Protein AF-A0A7V1F8V3-F1 (afdb_monomer_lite)

Foldseek 3Di:
DVVVVVVVVLLVLLVVQAQDPVLSVLVVLVVQLVVFFPDDPPLVSSCVRSVHDPVCSVVNVVSVVDPRGHPLSSLLSQLLSCLVVFAFDDDPNDWDKDKDKDWDADPDPPPALFDWDADPDPDPPDDRTGGTFIKMWIWTWGADPPRDIDTHTSDIDGPGRDDPDPPPPDDPVNVRVVVVVSSVCSNVVVDDDDDDDDPPPPDDDDDDD

Secondary structure (DSSP, 8-state):
-HHHHHHHHHHHTTGGGBSSHHHHHHHHHHHHHHHH----STHHHHHHHHT--GGGHHHHHHHHH-TTB-HHHHHHHHHHHHHHHS-B-EETTEEPEEEEEEEEE-S-TTSTT-EEEE-----TTS-SEEEEEEEEEEEEEEE-GGG-EEEEEEEEEE-SS--S-TT----HHHHHHHHHHHHHHHHTT---------TT---------

pLDDT: mean 85.03, std 18.34, range [25.39, 97.56]

Radius of gyration: 20.15 Å; chains: 1; bounding box: 63×53×42 Å

Structure (mmCIF, N/CA/C/O backbone):
data_AF-A0A7V1F8V3-F1
#
_entry.id   AF-A0A7V1F8V3-F1
#
loop_
_atom_site.group_PDB
_atom_site.id
_atom_site.type_symbol
_atom_site.label_atom_id
_atom_site.label_alt_id
_atom_site.label_comp_id
_atom_site.label_asym_id
_atom_site.label_entity_id
_atom_site.label_seq_id
_atom_site.pdbx_PDB_ins_code
_atom_site.Cartn_x
_atom_site.Cartn_y
_atom_site.Cartn_z
_atom_site.occupancy
_atom_site.B_iso_or_equiv
_atom_site.auth_seq_id
_atom_site.auth_comp_id
_atom_site.auth_asym_id
_atom_site.auth_atom_id
_atom_site.pdbx_PDB_model_num
ATOM 1 N N . MET A 1 1 ? 7.888 20.873 -8.025 1.00 83.31 1 MET A N 1
ATOM 2 C CA . MET A 1 1 ? 8.971 20.329 -7.169 1.00 83.31 1 MET A CA 1
ATOM 3 C C . MET A 1 1 ? 8.614 20.254 -5.686 1.00 83.31 1 MET A C 1
ATOM 5 O O . MET A 1 1 ? 8.866 19.214 -5.096 1.00 83.31 1 MET A O 1
ATOM 9 N N . ALA A 1 2 ? 7.972 21.266 -5.084 1.00 93.19 2 ALA A N 1
ATOM 10 C CA . ALA A 1 2 ? 7.609 21.246 -3.656 1.00 93.19 2 ALA A CA 1
ATOM 11 C C . ALA A 1 2 ? 6.789 20.012 -3.213 1.00 93.19 2 ALA A C 1
ATOM 13 O O . ALA A 1 2 ? 7.106 19.402 -2.195 1.00 93.19 2 ALA A O 1
ATOM 14 N N . LEU A 1 3 ? 5.794 19.592 -4.008 1.00 94.00 3 LEU A N 1
ATOM 15 C CA . LEU A 1 3 ? 4.982 18.405 -3.706 1.00 94.00 3 LEU A CA 1
ATOM 16 C C . LEU A 1 3 ? 5.825 17.124 -3.618 1.00 94.00 3 LEU A C 1
ATOM 18 O O . LEU A 1 3 ? 5.666 16.350 -2.683 1.00 94.00 3 LEU A O 1
ATOM 22 N N . TRP A 1 4 ? 6.762 16.930 -4.548 1.00 94.69 4 TRP A N 1
ATOM 23 C CA . TRP A 1 4 ? 7.653 15.767 -4.556 1.00 94.69 4 TRP A CA 1
ATOM 24 C C . TRP A 1 4 ? 8.615 15.751 -3.367 1.00 94.69 4 TRP A C 1
ATOM 26 O O . TRP A 1 4 ? 8.911 14.683 -2.840 1.00 94.69 4 TRP A O 1
ATOM 36 N N . MET A 1 5 ? 9.049 16.921 -2.893 1.00 95.06 5 MET A N 1
ATOM 37 C CA . MET A 1 5 ? 9.853 17.022 -1.672 1.00 95.06 5 MET A CA 1
ATOM 38 C C . MET A 1 5 ? 9.049 16.615 -0.435 1.00 95.06 5 MET A C 1
ATOM 40 O O . MET A 1 5 ? 9.541 15.838 0.381 1.00 95.06 5 MET A O 1
ATOM 44 N N . GLN A 1 6 ? 7.803 17.084 -0.314 1.00 94.69 6 GLN A N 1
ATOM 45 C CA . GLN A 1 6 ? 6.918 16.688 0.788 1.00 94.69 6 GLN A CA 1
ATOM 46 C C . GLN A 1 6 ? 6.569 15.201 0.733 1.00 94.69 6 GLN A C 1
ATOM 48 O O . GLN A 1 6 ? 6.660 14.497 1.739 1.00 94.69 6 GLN A O 1
ATOM 53 N N . TRP A 1 7 ? 6.261 14.701 -0.460 1.00 95.94 7 TRP A N 1
ATOM 54 C CA . TRP A 1 7 ? 6.043 13.283 -0.705 1.00 95.94 7 TRP A CA 1
ATOM 55 C C . TRP A 1 7 ? 7.262 12.450 -0.289 1.00 95.94 7 TRP A C 1
ATOM 57 O O . TRP A 1 7 ? 7.128 11.497 0.476 1.00 95.94 7 TRP A O 1
ATOM 67 N N . TYR A 1 8 ? 8.472 12.840 -0.699 1.00 96.69 8 TYR A N 1
ATOM 68 C CA . TYR A 1 8 ? 9.686 12.108 -0.342 1.00 96.69 8 TYR A CA 1
ATOM 69 C C . TYR A 1 8 ? 9.991 12.188 1.159 1.00 96.69 8 TYR A C 1
ATOM 71 O O . TYR A 1 8 ? 10.418 11.198 1.751 1.00 96.69 8 TYR A O 1
ATOM 79 N N . ASN A 1 9 ? 9.717 13.325 1.809 1.00 95.75 9 ASN A N 1
ATOM 80 C CA . ASN A 1 9 ? 9.805 13.451 3.266 1.00 95.75 9 ASN A CA 1
ATOM 81 C C . ASN A 1 9 ? 8.900 12.447 3.986 1.00 95.75 9 ASN A C 1
ATOM 83 O O . ASN A 1 9 ? 9.354 11.809 4.934 1.00 95.75 9 ASN A O 1
ATOM 87 N N . CYS A 1 10 ? 7.681 12.239 3.488 1.00 96.06 10 CYS A N 1
ATOM 88 C CA . CYS A 1 10 ? 6.780 11.206 3.990 1.00 96.06 10 CYS A CA 1
ATOM 89 C C . CYS A 1 10 ? 7.347 9.799 3.742 1.00 96.06 10 CYS A C 1
ATOM 91 O O . CYS A 1 10 ? 7.385 8.973 4.648 1.00 96.06 10 CYS A O 1
ATOM 93 N N . VAL A 1 11 ? 7.862 9.519 2.542 1.00 96.88 11 VAL A N 1
ATOM 94 C CA . VAL A 1 11 ? 8.419 8.197 2.204 1.00 96.88 11 VAL A CA 1
ATOM 95 C C . VAL A 1 11 ? 9.666 7.855 3.029 1.00 96.88 11 VAL A C 1
ATOM 97 O O . VAL A 1 11 ? 9.846 6.693 3.393 1.00 96.88 11 VAL A O 1
ATOM 100 N N . LYS A 1 12 ? 10.505 8.834 3.398 1.00 96.88 12 LYS A N 1
ATOM 101 C CA . LYS A 1 12 ? 11.670 8.615 4.283 1.00 96.88 12 LYS A CA 1
ATOM 102 C C . LYS A 1 12 ? 11.295 7.970 5.617 1.00 96.88 12 LYS A C 1
ATOM 104 O O . LYS A 1 12 ? 12.075 7.176 6.135 1.00 96.88 12 LYS A O 1
ATOM 109 N N . VAL A 1 13 ? 10.095 8.235 6.130 1.00 96.00 13 VAL A N 1
ATOM 110 C CA . VAL A 1 13 ? 9.570 7.623 7.362 1.00 96.00 13 VAL A CA 1
ATOM 111 C C . VAL A 1 13 ? 9.458 6.100 7.259 1.00 96.00 13 VAL A C 1
ATOM 113 O O . VAL A 1 13 ? 9.531 5.397 8.261 1.00 96.00 13 VAL A O 1
ATOM 116 N N . LEU A 1 14 ? 9.336 5.564 6.044 1.00 96.62 14 LEU A N 1
ATOM 117 C CA . LEU A 1 14 ? 9.221 4.129 5.784 1.00 96.62 14 LEU A CA 1
ATOM 118 C C . LEU A 1 14 ? 10.582 3.409 5.787 1.00 96.62 14 LEU A C 1
ATOM 120 O O . LEU A 1 14 ? 10.637 2.180 5.723 1.00 96.62 14 LEU A O 1
ATOM 124 N N . ARG A 1 15 ? 11.700 4.148 5.870 1.00 96.75 15 ARG A N 1
ATOM 125 C CA . ARG A 1 15 ? 13.067 3.603 5.833 1.00 96.75 15 ARG A CA 1
ATOM 126 C C . ARG A 1 15 ? 13.342 2.492 6.859 1.00 96.75 15 ARG A C 1
ATOM 128 O O . ARG A 1 15 ? 14.040 1.549 6.467 1.00 96.75 15 ARG A O 1
ATOM 135 N N . PRO A 1 16 ? 12.842 2.538 8.111 1.00 96.25 16 PRO A N 1
ATOM 136 C CA . PRO A 1 16 ? 13.081 1.483 9.100 1.00 96.25 16 PRO A CA 1
ATOM 137 C C . PRO A 1 16 ? 12.532 0.108 8.694 1.00 96.25 16 PRO A C 1
ATOM 139 O O . PRO A 1 16 ? 13.034 -0.914 9.153 1.00 96.25 16 PRO A O 1
ATOM 142 N N . ALA A 1 17 ? 11.554 0.052 7.784 1.00 96.56 17 ALA A N 1
ATOM 143 C CA . ALA A 1 17 ? 11.013 -1.207 7.274 1.00 96.56 17 ALA A CA 1
ATOM 144 C C . ALA A 1 17 ? 11.951 -1.945 6.301 1.00 96.56 17 ALA A C 1
ATOM 146 O O . ALA A 1 17 ? 11.696 -3.095 5.936 1.00 96.56 17 ALA A O 1
ATOM 147 N N . CYS A 1 18 ? 13.024 -1.287 5.857 1.00 97.00 18 CYS A N 1
ATOM 148 C CA . CYS A 1 18 ? 13.984 -1.825 4.902 1.00 97.00 18 CYS A CA 1
ATOM 149 C C . CYS A 1 18 ? 15.284 -2.225 5.607 1.00 97.00 18 CYS A C 1
ATOM 151 O O . CYS A 1 18 ? 15.964 -1.382 6.194 1.00 97.00 18 CYS A O 1
ATOM 153 N N . SER A 1 19 ? 15.710 -3.479 5.455 1.00 93.94 19 SER A N 1
ATOM 154 C CA . SER A 1 19 ? 16.973 -3.959 6.039 1.00 93.94 19 SER A CA 1
ATOM 155 C C . SER A 1 19 ? 18.211 -3.294 5.426 1.00 93.94 19 SER A C 1
ATOM 157 O O . SER A 1 19 ? 19.261 -3.233 6.055 1.00 93.94 19 SER A O 1
ATOM 159 N N . ARG A 1 20 ? 18.119 -2.802 4.183 1.00 94.31 20 ARG A N 1
ATOM 160 C CA . ARG A 1 20 ? 19.236 -2.206 3.431 1.00 94.31 20 ARG A CA 1
ATOM 161 C C . ARG A 1 20 ? 18.812 -0.907 2.756 1.00 94.31 20 ARG A C 1
ATOM 163 O O . ARG A 1 20 ? 17.668 -0.777 2.322 1.00 94.31 20 ARG A O 1
ATOM 170 N N . SER A 1 21 ? 19.759 0.014 2.569 1.00 95.38 21 SER A N 1
ATOM 171 C CA . SER A 1 21 ? 19.513 1.266 1.835 1.00 95.38 21 SER A CA 1
ATOM 172 C C . SER A 1 21 ? 19.119 1.012 0.378 1.00 95.38 21 SER A C 1
ATOM 174 O O . SER A 1 21 ? 18.220 1.669 -0.130 1.00 95.38 21 SER A O 1
ATOM 176 N N . ALA A 1 22 ? 19.697 -0.008 -0.268 1.00 95.25 22 ALA A N 1
ATOM 177 C CA . ALA A 1 22 ? 19.295 -0.408 -1.616 1.00 95.25 22 ALA A CA 1
ATOM 178 C C . ALA A 1 22 ? 17.813 -0.825 -1.685 1.00 95.25 22 ALA A C 1
ATOM 180 O O . ALA A 1 22 ? 17.102 -0.395 -2.587 1.00 95.25 22 ALA A O 1
ATOM 181 N N . THR A 1 23 ? 17.323 -1.611 -0.716 1.00 96.12 23 THR A N 1
ATOM 182 C CA . THR A 1 23 ? 15.902 -1.997 -0.640 1.00 96.12 23 THR A CA 1
ATOM 183 C C . THR A 1 23 ? 15.003 -0.774 -0.504 1.00 96.12 23 THR A C 1
ATOM 185 O O . THR A 1 23 ? 13.976 -0.698 -1.169 1.00 96.12 23 THR A O 1
ATOM 188 N N . PHE A 1 24 ? 15.413 0.207 0.302 1.00 97.56 24 PHE A N 1
ATOM 189 C CA . PHE A 1 24 ? 14.675 1.458 0.434 1.00 97.56 24 PHE A CA 1
ATOM 190 C C . PHE A 1 24 ? 14.623 2.248 -0.880 1.00 97.56 24 PHE A C 1
ATOM 192 O O . PHE A 1 24 ? 13.559 2.728 -1.250 1.00 97.56 24 PHE A O 1
ATOM 199 N N . MET A 1 25 ? 15.721 2.325 -1.634 1.00 96.88 25 MET A N 1
ATOM 200 C CA . MET A 1 25 ? 15.710 2.989 -2.944 1.00 96.88 25 MET A CA 1
ATOM 201 C C . MET A 1 25 ? 14.763 2.296 -3.934 1.00 96.88 25 MET A C 1
ATOM 203 O O . MET A 1 25 ? 14.019 2.970 -4.642 1.00 96.88 25 MET A O 1
ATOM 207 N N . TRP A 1 26 ? 14.719 0.960 -3.947 1.00 96.75 26 TRP A N 1
ATOM 208 C CA . TRP A 1 26 ? 13.746 0.218 -4.761 1.00 96.75 26 TRP A CA 1
ATOM 209 C C . TRP A 1 26 ? 12.297 0.434 -4.302 1.00 96.75 26 TRP A C 1
ATOM 211 O O . TRP A 1 26 ? 11.406 0.542 -5.147 1.00 96.75 26 TRP A O 1
ATOM 221 N N . LEU A 1 27 ? 12.057 0.575 -2.993 1.00 97.06 27 LEU A N 1
ATOM 222 C CA . LEU A 1 27 ? 10.752 0.975 -2.460 1.00 97.06 27 LEU A CA 1
ATOM 223 C C . LEU A 1 27 ? 10.363 2.371 -2.953 1.00 97.06 27 LEU A C 1
ATOM 225 O O . LEU A 1 27 ? 9.251 2.543 -3.443 1.00 97.06 27 LEU A O 1
ATOM 229 N N . VAL A 1 28 ? 11.273 3.345 -2.886 1.00 97.25 28 VAL A N 1
ATOM 230 C CA . VAL A 1 28 ? 11.036 4.706 -3.390 1.00 97.25 28 VAL A CA 1
ATOM 231 C C . VAL A 1 28 ? 10.670 4.666 -4.873 1.00 97.25 28 VAL A C 1
ATOM 233 O O . VAL A 1 28 ? 9.631 5.201 -5.243 1.00 97.25 28 VAL A O 1
ATOM 236 N N . LEU A 1 29 ? 11.452 3.976 -5.713 1.00 96.44 29 LEU A N 1
ATOM 237 C CA . LEU A 1 29 ? 11.158 3.841 -7.148 1.00 96.44 29 LEU A CA 1
ATOM 238 C C . LEU A 1 29 ? 9.802 3.169 -7.404 1.00 96.44 29 LEU A C 1
ATOM 240 O O . LEU A 1 29 ? 9.075 3.570 -8.312 1.00 96.44 29 LEU A O 1
ATOM 244 N N . SER A 1 30 ? 9.434 2.184 -6.583 1.00 95.62 30 SER A N 1
ATOM 245 C CA . SER A 1 30 ? 8.117 1.543 -6.640 1.00 95.62 30 SER A CA 1
ATOM 246 C C . SER A 1 30 ? 6.999 2.523 -6.320 1.00 95.62 30 SER A C 1
ATOM 248 O O . SER A 1 30 ? 6.038 2.614 -7.077 1.00 95.62 30 SER A O 1
ATOM 250 N N . LEU A 1 31 ? 7.129 3.303 -5.248 1.00 96.19 31 LEU A N 1
ATOM 251 C CA . LEU A 1 31 ? 6.116 4.282 -4.862 1.00 96.19 31 LEU A CA 1
ATOM 252 C C . LEU A 1 31 ? 6.018 5.430 -5.878 1.00 96.19 31 LEU A C 1
ATOM 254 O O . LEU A 1 31 ? 4.905 5.842 -6.205 1.00 96.19 31 LEU A O 1
ATOM 258 N N . VAL A 1 32 ? 7.142 5.893 -6.441 1.00 95.94 32 VAL A N 1
ATOM 259 C CA . VAL A 1 32 ? 7.144 6.860 -7.554 1.00 95.94 32 VAL A CA 1
ATOM 260 C C . VAL A 1 32 ? 6.372 6.274 -8.730 1.00 95.94 32 VAL A C 1
ATOM 262 O O . VAL A 1 32 ? 5.417 6.892 -9.189 1.00 95.94 32 VAL A O 1
ATOM 265 N N . GLY A 1 33 ? 6.718 5.057 -9.163 1.00 94.88 33 GLY A N 1
ATOM 266 C CA . GLY A 1 33 ? 6.030 4.368 -10.252 1.00 94.88 33 GLY A CA 1
ATOM 267 C C . GLY A 1 33 ? 4.528 4.215 -10.003 1.00 94.88 33 GLY A C 1
ATOM 268 O O . GLY A 1 33 ? 3.743 4.473 -10.908 1.00 94.88 33 GLY A O 1
ATOM 269 N N . MET A 1 34 ? 4.098 3.885 -8.778 1.00 93.12 34 MET A N 1
ATOM 270 C CA . MET A 1 34 ? 2.669 3.857 -8.422 1.00 93.12 34 MET A CA 1
ATOM 271 C C . MET A 1 34 ? 1.999 5.228 -8.512 1.00 93.12 34 MET A C 1
ATOM 273 O O . MET A 1 34 ? 0.818 5.286 -8.833 1.00 93.12 34 MET A O 1
ATOM 277 N N . SER A 1 35 ? 2.737 6.301 -8.231 1.00 94.12 35 SER A N 1
ATOM 278 C CA . SER A 1 35 ? 2.211 7.668 -8.205 1.00 94.12 35 SER A CA 1
ATOM 279 C C . SER A 1 35 ? 2.053 8.272 -9.602 1.00 94.12 35 SER A C 1
ATOM 281 O O . SER A 1 35 ? 1.215 9.148 -9.780 1.00 94.12 35 SER A O 1
ATOM 283 N N . ILE A 1 36 ? 2.852 7.828 -10.583 1.00 94.75 36 ILE A N 1
ATOM 284 C CA . ILE A 1 36 ? 2.898 8.442 -11.924 1.00 94.75 36 ILE A CA 1
ATOM 285 C C . ILE A 1 36 ? 2.444 7.527 -13.064 1.00 94.75 36 ILE A C 1
ATOM 287 O O . ILE A 1 36 ? 2.165 8.021 -14.154 1.00 94.75 36 ILE A O 1
ATOM 291 N N . ARG A 1 37 ? 2.394 6.200 -12.867 1.00 93.00 37 ARG A N 1
ATOM 292 C CA . ARG A 1 37 ? 1.991 5.284 -13.944 1.00 93.00 37 ARG A CA 1
ATOM 293 C C . ARG A 1 37 ? 0.528 5.512 -14.322 1.00 93.00 37 ARG A C 1
ATOM 295 O O . ARG A 1 37 ? -0.349 5.556 -13.464 1.00 93.00 37 ARG A O 1
ATOM 302 N N . THR A 1 38 ? 0.267 5.556 -15.619 1.00 91.25 38 THR A N 1
ATOM 303 C CA . THR A 1 38 ? -1.086 5.595 -16.197 1.00 91.25 38 THR A CA 1
ATOM 304 C C . THR A 1 38 ? -1.581 4.207 -16.610 1.00 91.25 38 THR A C 1
ATOM 306 O O . THR A 1 38 ? -2.770 4.003 -16.827 1.00 91.25 38 THR A O 1
ATOM 309 N N . GLU A 1 39 ? -0.676 3.229 -16.683 1.00 89.88 39 GLU A N 1
ATOM 310 C CA . GLU A 1 39 ? -0.945 1.876 -17.167 1.00 89.88 39 GLU A CA 1
ATOM 311 C C . GLU A 1 39 ? -0.917 0.835 -16.040 1.00 89.88 39 GLU A C 1
ATOM 313 O O . GLU A 1 39 ? -0.205 0.975 -15.039 1.00 89.88 39 GLU A O 1
ATOM 318 N N . SER A 1 40 ? -1.629 -0.279 -16.242 1.00 84.56 40 SER A N 1
ATOM 319 C CA . SER A 1 40 ? -1.676 -1.410 -15.306 1.00 84.56 40 SER A CA 1
ATOM 320 C C . SER A 1 40 ? -1.152 -2.714 -15.913 1.00 84.56 40 SER A C 1
ATOM 322 O O . SER A 1 40 ? -1.832 -3.734 -15.923 1.00 84.56 40 SER A O 1
ATOM 324 N N . LEU A 1 41 ? 0.094 -2.680 -16.398 1.00 87.75 41 LEU A N 1
ATOM 325 C CA . LEU A 1 41 ? 0.788 -3.809 -17.045 1.00 87.75 41 LEU A CA 1
ATOM 326 C C . LEU A 1 41 ? 1.866 -4.438 -16.137 1.00 87.75 41 LEU A C 1
ATOM 328 O O . LEU A 1 41 ? 2.942 -4.853 -16.574 1.00 87.75 41 LEU A O 1
ATOM 332 N N . GLY A 1 42 ? 1.593 -4.477 -14.829 1.00 87.88 42 GLY A N 1
ATOM 333 C CA . GLY A 1 42 ? 2.506 -5.033 -13.827 1.00 87.88 42 GLY A CA 1
ATOM 334 C C . GLY A 1 42 ? 3.831 -4.269 -13.743 1.00 87.88 42 GLY A C 1
ATOM 335 O O . GLY A 1 42 ? 3.868 -3.062 -13.963 1.00 87.88 42 GLY A O 1
ATOM 336 N N . VAL A 1 43 ? 4.932 -4.966 -13.446 1.00 91.31 43 VAL A N 1
ATOM 337 C CA . VAL A 1 43 ? 6.262 -4.355 -13.229 1.00 91.31 43 VAL A CA 1
ATOM 338 C C . VAL A 1 43 ? 6.774 -3.591 -14.455 1.00 91.31 43 VAL A C 1
ATOM 340 O O . VAL A 1 43 ? 7.444 -2.574 -14.303 1.00 91.31 43 VAL A O 1
ATOM 343 N N . THR A 1 44 ? 6.405 -4.004 -15.672 1.00 92.75 44 THR A N 1
ATOM 344 C CA . THR A 1 44 ? 6.822 -3.296 -16.898 1.00 92.75 44 THR A CA 1
ATOM 345 C C . THR A 1 44 ? 6.323 -1.847 -16.937 1.00 92.75 44 THR A C 1
ATOM 347 O O . THR A 1 44 ? 7.059 -0.960 -17.367 1.00 92.75 44 THR A O 1
ATOM 350 N N . SER A 1 45 ? 5.125 -1.583 -16.400 1.00 92.38 45 SER A N 1
ATOM 351 C CA . SER A 1 45 ? 4.574 -0.224 -16.317 1.00 92.38 45 SER A CA 1
ATOM 352 C C . SER A 1 45 ? 5.387 0.689 -15.393 1.00 92.38 45 SER A C 1
ATOM 354 O O . SER A 1 45 ? 5.520 1.874 -15.678 1.00 92.38 45 SER A O 1
ATOM 356 N N . PHE A 1 46 ? 6.003 0.145 -14.336 1.00 93.44 46 PHE A N 1
ATOM 357 C CA . PHE A 1 46 ? 6.872 0.911 -13.435 1.00 93.44 46 PHE A CA 1
ATOM 358 C C . PHE A 1 46 ? 8.145 1.350 -14.149 1.00 93.44 46 PHE A C 1
ATOM 360 O O . PHE A 1 46 ? 8.540 2.508 -14.040 1.00 93.44 46 PHE A O 1
ATOM 367 N N . LEU A 1 47 ? 8.775 0.438 -14.897 1.00 94.12 47 LEU A N 1
ATOM 368 C CA . LEU A 1 47 ? 9.993 0.751 -15.641 1.00 94.12 47 LEU A CA 1
ATOM 369 C C . LEU A 1 47 ? 9.745 1.857 -16.663 1.00 94.12 47 LEU A C 1
ATOM 371 O O . LEU A 1 47 ? 10.516 2.811 -16.702 1.00 94.12 47 LEU A O 1
ATOM 375 N N . ARG A 1 48 ? 8.658 1.754 -17.440 1.00 93.62 48 ARG A N 1
ATOM 376 C CA . ARG A 1 48 ? 8.288 2.781 -18.422 1.00 93.62 48 ARG A CA 1
ATOM 377 C C . ARG A 1 48 ? 7.992 4.120 -17.762 1.00 93.62 48 ARG A C 1
ATOM 379 O O . ARG A 1 48 ? 8.548 5.127 -18.177 1.00 93.62 48 ARG A O 1
ATOM 386 N N . ALA A 1 49 ? 7.164 4.122 -16.719 1.00 94.62 49 ALA A N 1
ATOM 387 C CA . ALA A 1 49 ? 6.733 5.356 -16.077 1.00 94.62 49 ALA A CA 1
ATOM 388 C C . ALA A 1 49 ? 7.896 6.103 -15.399 1.00 94.62 49 ALA A C 1
ATOM 390 O O . ALA A 1 49 ? 7.959 7.326 -15.454 1.00 94.62 49 ALA A O 1
ATOM 391 N N . VAL A 1 50 ? 8.838 5.373 -14.793 1.00 94.25 50 VAL A N 1
ATOM 392 C CA . VAL A 1 50 ? 10.024 5.954 -14.140 1.00 94.25 50 VAL A CA 1
ATOM 393 C C . VAL A 1 50 ? 11.166 6.228 -15.136 1.00 94.25 50 VAL A C 1
ATOM 395 O O . VAL A 1 50 ? 12.081 6.982 -14.819 1.00 94.25 50 VAL A O 1
ATOM 398 N N . GLY A 1 51 ? 11.137 5.638 -16.335 1.00 94.44 51 GLY A N 1
ATOM 399 C CA . GLY A 1 51 ? 12.207 5.763 -17.334 1.00 94.44 51 GLY A CA 1
ATOM 400 C C . GLY A 1 51 ? 13.433 4.888 -17.043 1.00 94.44 51 GLY A C 1
ATOM 401 O O . GLY A 1 51 ? 14.565 5.270 -17.335 1.00 94.44 51 GLY A O 1
ATOM 402 N N . LEU A 1 52 ? 13.238 3.716 -16.431 1.00 94.50 52 LEU A N 1
ATOM 403 C CA . LEU A 1 52 ? 14.321 2.775 -16.129 1.00 94.50 52 LEU A CA 1
ATOM 404 C C . LEU A 1 52 ? 14.678 1.910 -17.347 1.00 94.50 52 LEU A C 1
ATOM 406 O O . LEU A 1 52 ? 13.815 1.520 -18.130 1.00 94.50 52 LEU A O 1
ATOM 410 N N . LYS A 1 53 ? 15.958 1.530 -17.451 1.00 95.50 53 LYS A N 1
ATOM 411 C CA . LYS A 1 53 ? 16.436 0.565 -18.456 1.00 95.50 53 LYS A CA 1
ATOM 412 C C . LYS A 1 53 ? 15.777 -0.803 -18.259 1.00 95.50 53 LYS A C 1
ATOM 414 O O . LYS A 1 53 ? 15.549 -1.229 -17.128 1.00 95.50 53 LYS A O 1
ATOM 419 N N . GLU A 1 54 ? 15.580 -1.540 -19.348 1.00 93.44 54 GLU A N 1
ATOM 420 C CA . GLU A 1 54 ? 15.020 -2.900 -19.326 1.00 93.44 54 GLU A CA 1
ATOM 421 C C . GLU A 1 54 ? 15.813 -3.860 -18.420 1.00 93.44 54 GLU A C 1
ATOM 423 O O . 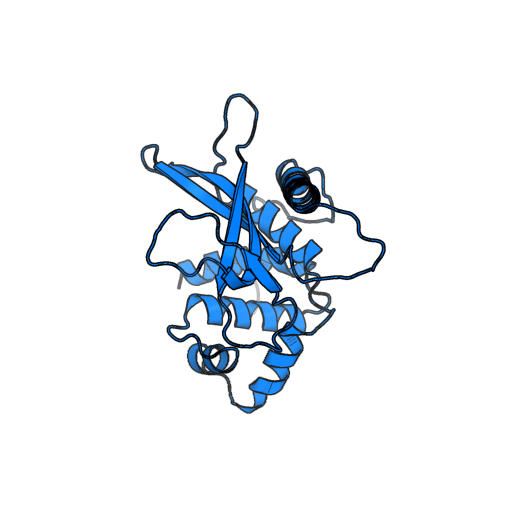GLU A 1 54 ? 15.234 -4.667 -17.697 1.00 93.44 54 GLU A O 1
ATOM 428 N N . SER A 1 55 ? 17.137 -3.690 -18.331 1.00 95.12 55 SER A N 1
ATOM 429 C CA . SER A 1 55 ? 18.010 -4.463 -17.431 1.00 95.12 55 SER A CA 1
ATOM 430 C C . SER A 1 55 ? 17.733 -4.254 -15.930 1.00 95.12 55 SER A C 1
ATOM 432 O O . SER A 1 55 ? 18.324 -4.926 -15.075 1.00 95.12 55 SER A O 1
ATOM 434 N N . CYS A 1 56 ? 16.848 -3.322 -15.568 1.00 94.56 56 CYS A N 1
ATOM 435 C CA . CYS A 1 56 ? 16.337 -3.162 -14.209 1.00 94.56 56 CYS A CA 1
ATOM 436 C C . CYS A 1 56 ? 15.133 -4.068 -13.915 1.00 94.56 56 CYS A 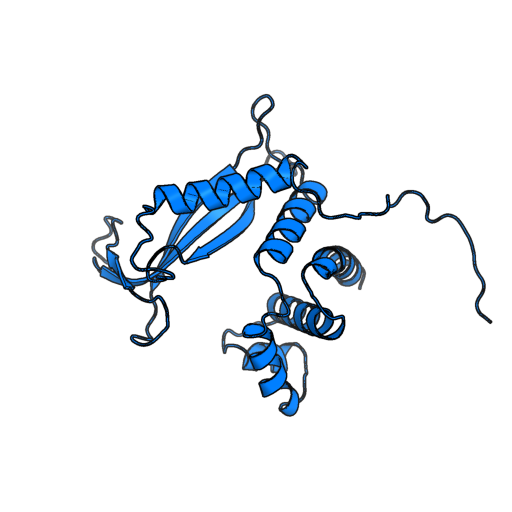C 1
ATOM 438 O O . CYS A 1 56 ? 14.811 -4.252 -12.741 1.00 94.56 56 CYS A O 1
ATOM 440 N N . TYR A 1 57 ? 14.495 -4.668 -14.926 1.00 94.88 57 TYR A N 1
ATOM 441 C CA . TYR A 1 57 ? 13.272 -5.459 -14.765 1.00 94.88 57 TYR A CA 1
ATOM 442 C C . TYR A 1 57 ? 13.439 -6.627 -13.777 1.00 94.88 57 TYR A C 1
ATOM 444 O O . TYR A 1 57 ? 12.655 -6.700 -12.825 1.00 94.88 57 TYR A O 1
ATOM 452 N N . PRO A 1 58 ? 14.489 -7.473 -13.875 1.00 95.19 58 PRO A N 1
ATOM 453 C CA . PRO A 1 58 ? 14.671 -8.576 -12.930 1.00 95.19 58 PRO A CA 1
ATOM 454 C C . PRO A 1 58 ? 14.909 -8.097 -11.492 1.00 95.19 58 PRO A C 1
ATOM 456 O O . PRO A 1 58 ? 14.454 -8.723 -10.538 1.00 95.19 58 PRO A O 1
ATOM 459 N N . ARG A 1 59 ? 15.587 -6.953 -11.318 1.00 93.81 59 ARG A N 1
ATOM 460 C CA . ARG A 1 59 ? 15.847 -6.359 -9.995 1.00 93.81 59 ARG A CA 1
ATOM 461 C C . ARG A 1 59 ? 14.568 -5.823 -9.357 1.00 93.81 59 ARG A C 1
ATOM 463 O O . ARG A 1 59 ? 14.363 -6.001 -8.159 1.00 93.81 59 ARG A O 1
ATOM 470 N N . PHE A 1 60 ? 13.700 -5.223 -10.164 1.00 93.25 60 PHE A N 1
ATOM 471 C CA . PHE A 1 60 ? 12.398 -4.735 -9.727 1.00 93.25 60 PHE A CA 1
ATOM 472 C C . PHE A 1 60 ? 11.464 -5.893 -9.344 1.00 93.25 60 PHE A C 1
ATOM 474 O O . PHE A 1 60 ? 10.801 -5.835 -8.312 1.00 93.25 60 PHE A O 1
ATOM 481 N N . LEU A 1 61 ? 11.468 -6.987 -10.115 1.00 93.69 61 LEU A N 1
ATOM 482 C CA . LEU A 1 61 ? 10.773 -8.219 -9.731 1.00 93.69 61 LEU A CA 1
ATOM 483 C C . LEU A 1 61 ? 11.307 -8.775 -8.409 1.00 93.69 61 LEU A C 1
ATOM 485 O O . LEU A 1 61 ? 10.532 -9.030 -7.493 1.00 93.69 61 LEU A O 1
ATOM 489 N N . HIS A 1 62 ? 12.629 -8.904 -8.275 1.00 93.81 62 HIS A N 1
ATOM 490 C CA . HIS A 1 62 ? 13.249 -9.394 -7.046 1.00 93.81 62 HIS A CA 1
ATOM 491 C C . HIS A 1 62 ? 12.882 -8.533 -5.827 1.00 93.81 62 HIS A C 1
ATOM 493 O O . HIS A 1 62 ? 12.693 -9.067 -4.735 1.00 93.81 62 HIS A O 1
ATOM 499 N N . PHE A 1 63 ? 12.741 -7.213 -5.988 1.00 94.44 63 PHE A N 1
ATOM 500 C CA . PHE A 1 63 ? 12.283 -6.335 -4.911 1.00 94.44 63 PHE A CA 1
ATOM 501 C C . PHE A 1 63 ? 10.913 -6.753 -4.352 1.00 94.44 63 PHE A C 1
ATOM 503 O O . PHE A 1 63 ? 10.769 -6.824 -3.136 1.00 94.44 63 PHE A O 1
ATOM 510 N N . PHE A 1 64 ? 9.939 -7.121 -5.189 1.00 91.25 64 PHE A N 1
ATOM 511 C CA . PHE A 1 64 ? 8.619 -7.565 -4.711 1.00 91.25 64 PHE A CA 1
ATOM 512 C C . PHE A 1 64 ? 8.623 -8.936 -4.017 1.00 91.25 64 PHE A C 1
ATOM 514 O O . PHE A 1 64 ? 7.652 -9.285 -3.350 1.00 91.25 64 PHE A O 1
ATOM 521 N N . HIS A 1 65 ? 9.714 -9.694 -4.134 1.00 90.94 65 HIS A N 1
ATOM 522 C CA . HIS A 1 65 ? 9.886 -10.997 -3.490 1.00 90.94 65 HIS A CA 1
ATOM 523 C C . HIS A 1 65 ? 10.911 -10.978 -2.350 1.00 90.94 65 HIS A C 1
ATOM 525 O O . HIS A 1 65 ? 11.160 -12.008 -1.725 1.00 90.94 65 HIS A O 1
ATOM 531 N N . THR A 1 66 ? 11.540 -9.833 -2.071 1.00 93.38 66 THR A N 1
ATOM 532 C CA . THR A 1 66 ? 12.650 -9.788 -1.120 1.00 93.38 66 THR A CA 1
ATOM 533 C C . THR A 1 66 ? 12.158 -9.817 0.332 1.00 93.38 66 THR A C 1
ATOM 535 O O . THR A 1 66 ? 11.307 -9.012 0.706 1.00 93.38 66 THR A O 1
ATOM 538 N N . PRO A 1 67 ? 12.764 -10.633 1.214 1.00 93.44 67 PRO A N 1
ATOM 539 C CA . PRO A 1 67 ? 12.493 -10.567 2.653 1.00 93.44 67 PRO A CA 1
ATOM 540 C C . PRO A 1 67 ? 13.122 -9.326 3.311 1.00 93.44 67 PRO A C 1
ATOM 542 O O . PRO A 1 67 ? 12.921 -9.067 4.495 1.00 93.44 67 PRO A O 1
ATOM 545 N N . ALA A 1 68 ? 13.915 -8.547 2.563 1.00 94.69 68 ALA A N 1
ATOM 546 C CA . AL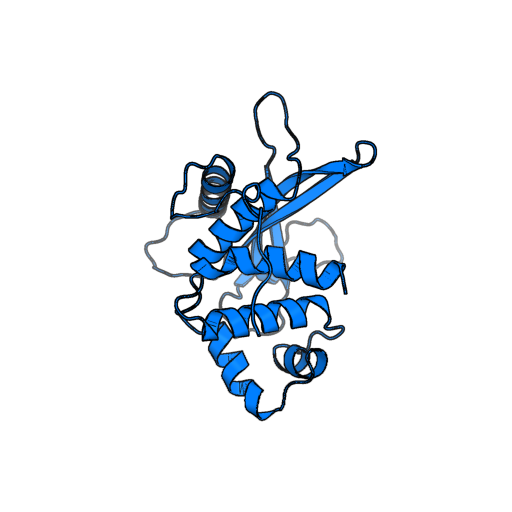A A 1 68 ? 14.562 -7.338 3.066 1.00 94.69 68 ALA A CA 1
ATOM 547 C C . ALA A 1 68 ? 13.595 -6.155 3.263 1.00 94.69 68 ALA A C 1
ATOM 549 O O . ALA A 1 68 ? 14.004 -5.151 3.848 1.00 94.69 68 ALA A O 1
ATOM 550 N N . LEU A 1 69 ? 12.356 -6.247 2.767 1.00 95.88 69 LEU A N 1
ATOM 551 C CA . LEU A 1 69 ? 11.271 -5.315 3.067 1.00 95.88 69 LEU A CA 1
ATOM 552 C C . LEU A 1 69 ? 10.297 -5.997 4.033 1.00 95.88 69 LEU A C 1
ATOM 554 O O . LEU A 1 69 ? 9.549 -6.893 3.646 1.00 95.88 69 LEU A O 1
ATOM 558 N N . LYS A 1 70 ? 10.302 -5.577 5.298 1.00 95.06 70 LYS A N 1
ATOM 559 C CA . LYS A 1 70 ? 9.448 -6.161 6.337 1.00 95.06 70 LYS A CA 1
ATOM 560 C C . LYS A 1 70 ? 8.060 -5.529 6.280 1.00 95.06 70 LYS A C 1
ATOM 562 O O . LYS A 1 70 ? 7.899 -4.363 6.636 1.00 95.06 70 LYS A O 1
ATOM 567 N N . LEU A 1 71 ? 7.057 -6.291 5.842 1.00 92.31 71 LEU A N 1
ATOM 568 C CA . LEU A 1 71 ? 5.702 -5.776 5.606 1.00 92.31 71 LEU A CA 1
ATOM 569 C C . LEU A 1 71 ? 5.024 -5.243 6.879 1.00 92.31 71 LEU A C 1
ATOM 571 O O . LEU A 1 71 ? 4.382 -4.195 6.833 1.00 92.31 71 LEU A O 1
ATOM 575 N N . GLU A 1 72 ? 5.176 -5.926 8.014 1.00 92.69 72 GLU A N 1
ATOM 576 C CA . GLU A 1 72 ? 4.625 -5.462 9.296 1.00 92.69 72 GLU A CA 1
ATOM 577 C C . GLU A 1 72 ? 5.262 -4.142 9.724 1.00 92.69 72 GLU A C 1
ATOM 579 O O . GLU A 1 72 ? 4.553 -3.177 9.996 1.00 92.69 72 GLU A O 1
ATOM 584 N N . SER A 1 73 ? 6.594 -4.045 9.669 1.00 94.69 73 SER A N 1
ATOM 585 C CA . SER A 1 73 ? 7.309 -2.799 9.963 1.00 94.69 73 SER A CA 1
ATOM 586 C C . SER A 1 73 ? 6.897 -1.669 9.017 1.00 94.69 73 SER A C 1
ATOM 588 O O . SER A 1 73 ? 6.672 -0.550 9.468 1.00 94.69 73 SER A O 1
ATOM 590 N N . LEU A 1 74 ? 6.736 -1.959 7.720 1.00 96.12 74 LEU A N 1
ATOM 591 C CA . LEU A 1 74 ? 6.266 -0.988 6.729 1.00 96.12 74 LEU A CA 1
ATOM 592 C C . LEU A 1 74 ? 4.870 -0.469 7.078 1.00 96.12 74 LEU A C 1
ATOM 594 O O . LEU A 1 74 ? 4.628 0.735 7.031 1.00 96.12 74 LEU A O 1
ATOM 598 N N . THR A 1 75 ? 3.973 -1.376 7.462 1.00 95.56 75 THR A N 1
ATOM 599 C CA . THR A 1 75 ? 2.595 -1.038 7.836 1.00 95.56 75 THR A CA 1
ATOM 600 C C . THR A 1 75 ? 2.579 -0.218 9.121 1.00 95.56 75 THR A C 1
ATOM 602 O O . THR A 1 75 ? 1.907 0.803 9.173 1.00 95.56 75 THR A O 1
ATOM 605 N N . GLY A 1 76 ? 3.381 -0.582 10.124 1.00 95.25 76 GLY A N 1
ATOM 606 C CA . GLY A 1 76 ? 3.519 0.197 11.356 1.00 95.25 76 GLY A CA 1
ATOM 607 C C . GLY A 1 76 ? 4.041 1.617 11.105 1.00 95.25 76 GLY A C 1
ATOM 608 O O . GLY A 1 76 ? 3.478 2.578 11.627 1.00 95.25 76 GLY A O 1
ATOM 609 N N . CYS A 1 77 ? 5.071 1.775 10.263 1.00 95.81 77 CYS A N 1
ATOM 610 C CA . CYS A 1 77 ? 5.560 3.092 9.839 1.00 95.81 77 CYS A CA 1
ATOM 611 C C . CYS A 1 77 ? 4.470 3.900 9.119 1.00 95.81 77 CYS A C 1
ATOM 613 O O . CYS A 1 77 ? 4.305 5.086 9.399 1.00 95.81 77 CYS A O 1
ATOM 615 N N . TRP A 1 78 ? 3.709 3.264 8.223 1.00 96.69 78 TRP A N 1
ATOM 616 C CA . TRP A 1 78 ? 2.614 3.905 7.495 1.00 96.69 78 TRP A CA 1
ATOM 617 C C . TRP A 1 78 ? 1.477 4.363 8.418 1.00 96.69 78 TRP A C 1
ATOM 619 O O . TRP A 1 78 ? 1.057 5.512 8.329 1.00 96.69 78 TRP A O 1
ATOM 629 N N . VAL A 1 79 ? 1.023 3.519 9.348 1.00 96.25 79 VAL A N 1
ATOM 630 C CA . VAL A 1 79 ? -0.045 3.866 10.302 1.00 96.25 79 VAL A CA 1
ATOM 631 C C . VAL A 1 79 ? 0.348 5.070 11.159 1.00 96.25 79 VAL A C 1
ATOM 633 O O . VAL A 1 79 ? -0.427 6.018 11.294 1.00 96.25 79 VAL A O 1
ATOM 636 N N . LYS A 1 80 ? 1.580 5.080 11.681 1.00 93.38 80 LYS A N 1
ATOM 637 C CA . LYS A 1 80 ? 2.114 6.222 12.440 1.00 93.38 80 LYS A CA 1
ATOM 638 C C . LYS A 1 80 ? 2.178 7.487 11.592 1.00 93.38 80 LYS A C 1
ATOM 640 O O . LYS A 1 80 ? 1.794 8.557 12.051 1.00 93.38 80 LYS A O 1
ATOM 645 N N . LEU A 1 81 ? 2.637 7.362 10.349 1.00 95.19 81 LEU A N 1
ATOM 646 C CA . LEU A 1 81 ? 2.698 8.482 9.420 1.00 95.19 81 LEU A CA 1
ATOM 647 C C . LEU A 1 81 ? 1.301 9.059 9.152 1.00 95.19 81 LEU A C 1
ATOM 649 O O . LEU A 1 81 ? 1.117 10.266 9.260 1.00 95.19 81 LEU A O 1
ATOM 653 N N . VAL A 1 82 ? 0.304 8.214 8.880 1.00 95.31 82 VAL A N 1
ATOM 654 C CA . VAL A 1 82 ? -1.093 8.634 8.678 1.00 95.31 82 VAL A CA 1
ATOM 655 C C . VAL A 1 82 ? -1.631 9.389 9.895 1.00 95.31 82 VAL A C 1
ATOM 657 O O . VAL A 1 82 ? -2.271 10.426 9.733 1.00 95.31 82 VAL A O 1
ATOM 660 N N . ARG A 1 83 ? -1.319 8.932 11.115 1.00 91.69 83 ARG A N 1
ATOM 661 C CA . ARG A 1 83 ? -1.723 9.610 12.358 1.00 91.69 83 ARG A CA 1
ATOM 662 C C . ARG A 1 83 ? -1.153 11.020 12.504 1.00 91.69 83 ARG A C 1
ATOM 664 O O . ARG A 1 83 ? -1.805 11.864 13.122 1.00 91.69 83 ARG A O 1
ATOM 671 N N . VAL A 1 84 ? 0.060 11.241 11.998 1.00 92.19 84 VAL A N 1
ATOM 672 C CA . VAL A 1 84 ? 0.752 12.538 12.030 1.00 92.19 84 VAL A CA 1
ATOM 673 C C . VAL A 1 84 ? 0.262 13.450 10.907 1.00 92.19 84 VAL A C 1
ATOM 675 O O . VAL A 1 84 ? 0.072 14.641 11.131 1.00 92.19 84 VAL A O 1
ATOM 678 N N . LEU A 1 85 ? 0.049 12.902 9.708 1.00 93.19 85 LEU A N 1
ATOM 679 C CA . LEU A 1 85 ? -0.342 13.676 8.529 1.00 93.19 85 LEU A CA 1
ATOM 680 C C . LEU A 1 85 ? -1.792 14.159 8.578 1.00 93.19 85 LEU A C 1
ATOM 682 O O . LEU A 1 85 ? -2.090 15.238 8.069 1.00 93.19 85 LEU A O 1
ATOM 686 N N . PHE A 1 86 ? -2.692 13.365 9.155 1.00 93.88 86 PHE A N 1
ATOM 687 C CA . PHE A 1 86 ? -4.124 13.632 9.109 1.00 93.88 86 PHE A CA 1
ATOM 688 C C . PHE A 1 86 ? -4.716 13.783 10.504 1.00 93.88 86 PHE A C 1
ATOM 690 O O . PHE A 1 86 ? -4.324 13.094 11.444 1.00 93.88 86 PHE A O 1
ATOM 697 N N . LYS A 1 87 ? -5.718 14.659 10.625 1.00 93.81 87 LYS A N 1
ATOM 698 C CA . LYS A 1 87 ? -6.503 14.825 11.849 1.00 93.81 87 LYS A CA 1
ATOM 699 C C . LYS A 1 87 ? -7.555 13.710 11.927 1.00 93.81 87 LYS A C 1
ATOM 701 O O . LYS A 1 87 ? -8.484 13.731 11.116 1.00 93.81 87 LYS A O 1
ATOM 706 N N . PRO A 1 88 ? -7.460 12.755 12.870 1.00 94.62 88 PRO A N 1
ATOM 707 C CA . PRO A 1 88 ? -8.449 11.689 12.980 1.00 94.62 88 PRO A CA 1
ATOM 708 C C . PRO A 1 88 ? -9.835 12.244 13.324 1.00 94.62 88 PRO A C 1
ATOM 710 O O . PRO A 1 88 ? -9.970 13.247 14.033 1.00 94.62 88 PRO A O 1
ATOM 713 N N . LEU A 1 89 ? -10.880 11.590 12.827 1.00 95.00 89 LEU A N 1
ATOM 714 C CA . LEU A 1 89 ? -12.239 11.808 13.296 1.00 95.00 89 LEU A CA 1
ATOM 715 C C . LEU A 1 89 ? -12.395 11.134 14.661 1.00 95.00 89 LEU A C 1
ATOM 717 O O . LEU A 1 89 ? -12.116 9.942 14.806 1.00 95.00 89 LEU A O 1
ATOM 721 N N . MET A 1 90 ? -12.839 11.919 15.638 1.00 93.19 90 MET A N 1
ATOM 722 C CA . MET A 1 90 ? -13.028 11.483 17.016 1.00 93.19 90 MET A CA 1
ATOM 723 C C . MET A 1 90 ? -14.516 11.501 17.348 1.00 93.19 90 MET A C 1
ATOM 725 O O . MET A 1 90 ? -15.205 12.466 17.010 1.00 93.19 90 MET A O 1
ATOM 729 N N . VAL A 1 91 ? -14.999 10.462 18.024 1.00 93.25 91 VAL A N 1
ATOM 730 C CA . VAL A 1 91 ? -16.307 10.470 18.694 1.00 93.25 91 VAL A CA 1
ATOM 731 C C . VAL A 1 91 ? -16.042 10.261 20.176 1.00 93.25 91 VAL A C 1
ATOM 733 O O . VAL A 1 91 ? -15.497 9.228 20.572 1.00 93.25 91 VAL A O 1
ATOM 736 N N . ALA A 1 92 ? -16.377 11.273 20.979 1.00 90.94 92 ALA A N 1
ATOM 737 C CA . ALA A 1 92 ? -15.805 11.433 22.315 1.00 90.94 92 ALA A CA 1
ATOM 738 C C . ALA A 1 92 ? -14.264 11.326 22.244 1.00 90.94 92 ALA A C 1
ATOM 740 O O . ALA A 1 92 ? -13.644 12.024 21.443 1.00 90.94 92 ALA A O 1
ATOM 741 N N . GLU A 1 93 ? -13.663 10.408 23.002 1.00 89.44 93 GLU A N 1
ATOM 742 C CA . GLU A 1 93 ? -12.208 10.203 23.078 1.00 89.44 93 GLU A CA 1
ATOM 743 C C . GLU A 1 93 ? -11.685 9.076 22.163 1.00 89.44 93 GLU A C 1
ATOM 745 O O . GLU A 1 93 ? -10.525 8.673 22.260 1.00 89.44 93 GLU A O 1
ATOM 750 N N . HIS A 1 94 ? -12.511 8.551 21.248 1.00 90.31 94 HIS A N 1
ATOM 751 C CA . HIS A 1 94 ? -12.156 7.390 20.425 1.00 90.31 94 HIS A CA 1
ATOM 752 C C . HIS A 1 94 ? -11.941 7.751 18.952 1.00 90.31 94 HIS A C 1
ATOM 754 O O . HIS A 1 94 ? -12.770 8.423 18.335 1.00 90.31 94 HIS A O 1
ATOM 760 N N . ILE A 1 95 ? -10.842 7.247 18.374 1.00 93.38 95 ILE A N 1
ATOM 761 C CA . ILE A 1 95 ? -10.584 7.302 16.928 1.00 93.38 95 ILE A CA 1
ATOM 762 C C . ILE A 1 95 ? -11.540 6.345 16.220 1.00 93.38 95 ILE A C 1
ATOM 764 O O . ILE A 1 95 ? -11.616 5.168 16.574 1.00 93.38 95 ILE A O 1
ATOM 768 N N . ILE A 1 96 ? -12.207 6.824 15.171 1.00 95.31 96 ILE A N 1
ATOM 769 C CA . ILE A 1 96 ? -13.082 5.979 14.361 1.00 95.31 96 ILE A CA 1
ATOM 770 C C . ILE A 1 96 ? -12.287 5.258 13.274 1.00 95.31 96 ILE A C 1
ATOM 772 O O . ILE A 1 96 ? -11.719 5.874 12.365 1.00 95.31 96 ILE A O 1
ATOM 776 N N . LEU A 1 97 ? -12.292 3.929 13.363 1.00 96.12 97 LEU A N 1
ATOM 777 C CA . LEU A 1 97 ? -11.825 3.031 12.318 1.00 96.12 97 LEU A CA 1
ATOM 778 C C . LEU A 1 97 ? -13.026 2.444 11.586 1.00 96.12 97 LEU A C 1
ATOM 780 O O . LEU A 1 97 ? -14.004 2.033 12.207 1.00 96.12 97 LEU A O 1
ATOM 784 N N . VAL A 1 98 ? -12.929 2.389 10.265 1.00 95.69 98 VAL A N 1
ATOM 785 C CA . VAL A 1 98 ? -13.879 1.671 9.418 1.00 95.69 98 VAL A CA 1
ATOM 786 C C . VAL A 1 98 ? -13.186 0.462 8.827 1.00 95.69 98 VAL A C 1
ATOM 788 O O . VAL A 1 98 ? -12.010 0.520 8.453 1.00 95.69 98 VAL A O 1
ATOM 791 N N . VAL A 1 99 ? -13.921 -0.640 8.768 1.00 94.69 99 VAL A N 1
ATOM 792 C CA . VAL A 1 99 ? -13.407 -1.904 8.264 1.00 94.69 99 VAL A CA 1
ATOM 793 C C . VAL A 1 99 ? -14.382 -2.458 7.247 1.00 94.69 99 VAL A C 1
ATOM 795 O O . VAL A 1 99 ? -15.587 -2.456 7.482 1.00 94.69 99 VAL A O 1
ATOM 798 N N . ASP A 1 100 ? -13.852 -2.897 6.112 1.00 92.25 100 ASP A N 1
ATOM 799 C CA . ASP A 1 100 ? -14.650 -3.417 5.008 1.00 92.25 100 ASP A CA 1
ATOM 800 C C . ASP A 1 100 ? -13.964 -4.616 4.339 1.00 92.25 100 ASP A C 1
ATOM 802 O O . ASP A 1 100 ? -12.744 -4.797 4.426 1.00 92.25 100 ASP A O 1
ATOM 806 N N . GLY A 1 101 ? -14.763 -5.449 3.675 1.00 89.88 101 GLY A N 1
ATOM 807 C CA . GLY A 1 101 ? -14.335 -6.608 2.906 1.00 89.88 101 GLY A CA 1
ATOM 808 C C . GLY A 1 101 ? -14.586 -6.415 1.412 1.00 89.88 101 GLY A C 1
ATOM 809 O O . GLY A 1 101 ? -15.714 -6.202 0.981 1.00 89.88 101 GLY A O 1
ATOM 810 N N . LEU A 1 102 ? -13.549 -6.578 0.590 1.00 89.00 102 LEU A N 1
ATOM 811 C CA . LEU A 1 102 ? -13.636 -6.439 -0.863 1.00 89.00 102 LEU A CA 1
ATOM 812 C C . LEU A 1 102 ? -13.292 -7.751 -1.569 1.00 89.00 102 LEU A C 1
ATOM 814 O O . LEU A 1 102 ? -12.190 -8.279 -1.427 1.00 89.00 102 LEU A O 1
ATOM 818 N N . LYS A 1 103 ? -14.199 -8.238 -2.419 1.00 89.12 103 LYS A N 1
ATOM 819 C CA . LYS A 1 103 ? -13.959 -9.397 -3.291 1.00 89.12 103 LYS A CA 1
ATOM 820 C C . LYS A 1 103 ? -13.628 -8.916 -4.703 1.00 89.12 103 LYS A C 1
ATOM 822 O O . LYS A 1 103 ? -14.464 -8.309 -5.367 1.00 89.12 103 LYS A O 1
ATOM 827 N N . VAL A 1 104 ? -12.412 -9.191 -5.171 1.00 87.69 104 VAL A N 1
ATOM 828 C CA . VAL A 1 104 ? -11.925 -8.766 -6.493 1.00 87.69 104 VAL A CA 1
ATOM 829 C C . VAL A 1 104 ? -11.748 -9.982 -7.388 1.00 87.69 104 VAL A C 1
ATOM 831 O O . VAL A 1 104 ? -10.918 -10.846 -7.099 1.00 87.69 104 VAL A O 1
ATOM 834 N N . ALA A 1 105 ? -12.500 -10.032 -8.488 1.00 86.44 105 ALA A N 1
ATOM 835 C CA . ALA A 1 105 ? -12.382 -11.097 -9.476 1.00 86.44 105 ALA A CA 1
ATOM 836 C C . ALA A 1 105 ? -10.976 -11.131 -10.100 1.00 86.44 105 ALA A C 1
ATOM 838 O O . ALA A 1 105 ? -10.351 -10.093 -10.335 1.00 86.44 105 ALA A O 1
ATOM 839 N N . LYS A 1 106 ? -10.476 -12.340 -10.357 1.00 84.75 106 LYS A N 1
ATOM 840 C CA . LYS A 1 106 ? -9.186 -12.600 -10.998 1.00 84.75 106 LYS A CA 1
ATOM 841 C C . LYS A 1 106 ? -9.363 -13.657 -12.080 1.00 84.75 106 LYS A C 1
ATOM 843 O O . LYS A 1 106 ? -9.938 -14.712 -11.839 1.00 84.75 106 LYS A O 1
ATOM 848 N N . GLU A 1 107 ? -8.817 -13.383 -13.258 1.00 78.06 107 GLU A N 1
ATOM 849 C CA . GLU A 1 107 ? -8.888 -14.299 -14.405 1.00 78.06 107 GLU A CA 1
ATOM 850 C C . GLU A 1 107 ? -7.909 -15.478 -14.268 1.00 78.06 107 GLU A C 1
ATOM 852 O O . GLU A 1 107 ? -8.161 -16.587 -14.743 1.00 78.06 107 GLU A O 1
ATOM 857 N N . GLY A 1 108 ? -6.793 -15.268 -13.564 1.00 74.88 108 GLY A N 1
ATOM 858 C CA . GLY A 1 108 ? -5.758 -16.277 -13.372 1.00 74.88 108 GLY A CA 1
ATOM 859 C C . GLY A 1 108 ? -6.167 -17.368 -12.382 1.00 74.88 108 GLY A C 1
ATOM 860 O O . GLY A 1 108 ? -5.974 -17.214 -11.180 1.00 74.88 108 GLY A O 1
ATOM 861 N N . ARG A 1 109 ? -6.630 -18.522 -12.878 1.00 66.44 109 ARG A N 1
ATOM 862 C CA . ARG A 1 109 ? -6.988 -19.689 -12.038 1.00 66.44 109 ARG A CA 1
ATOM 863 C C . ARG A 1 109 ? -5.828 -20.255 -11.207 1.00 66.44 109 ARG A C 1
ATOM 865 O O . ARG A 1 109 ? -6.069 -20.877 -10.183 1.00 66.44 109 ARG A O 1
ATOM 872 N N . LYS A 1 110 ? -4.582 -20.056 -11.651 1.00 78.50 110 LYS A N 1
ATOM 873 C CA . LYS A 1 110 ? -3.356 -20.480 -10.944 1.00 78.50 110 LYS A CA 1
ATOM 874 C C . LYS A 1 110 ? -2.712 -19.356 -10.127 1.00 78.50 110 LYS A C 1
ATOM 876 O O . LYS A 1 110 ? -1.611 -19.530 -9.612 1.00 78.50 110 LYS A O 1
ATOM 881 N N . MET A 1 111 ? -3.354 -18.191 -10.041 1.00 83.25 111 MET A N 1
ATOM 882 C CA . MET A 1 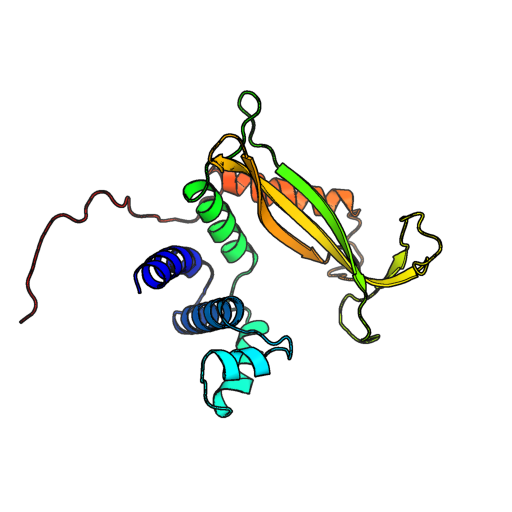111 ? -2.825 -17.090 -9.249 1.00 83.25 111 MET A CA 1
ATOM 883 C C . MET A 1 111 ? -2.893 -17.468 -7.757 1.00 83.25 111 MET A C 1
ATOM 885 O O . MET A 1 111 ? -3.942 -17.927 -7.298 1.00 83.25 111 MET A O 1
ATOM 889 N N . PRO A 1 112 ? -1.802 -17.295 -6.986 1.00 83.88 112 PRO A N 1
ATOM 890 C CA . PRO A 1 112 ? -1.790 -17.630 -5.568 1.00 83.88 112 PRO A CA 1
ATOM 891 C C . PRO A 1 112 ? -2.922 -16.946 -4.801 1.00 83.88 112 PRO A C 1
ATOM 893 O O . PRO A 1 112 ? -3.289 -15.806 -5.098 1.00 83.88 112 PRO A O 1
ATOM 896 N N . ALA A 1 113 ? -3.460 -17.652 -3.808 1.00 86.75 113 ALA A N 1
ATOM 897 C CA . ALA A 1 113 ? -4.558 -17.209 -2.952 1.00 86.75 113 ALA A CA 1
ATOM 898 C C . ALA A 1 113 ? -5.897 -16.905 -3.650 1.00 86.75 113 ALA A C 1
ATOM 900 O O . ALA A 1 113 ? -6.817 -16.408 -3.004 1.00 86.75 113 ALA A O 1
ATOM 901 N N . VAL A 1 114 ? -6.049 -17.219 -4.940 1.00 88.12 114 VAL A N 1
ATOM 902 C CA . VAL A 1 114 ? -7.352 -17.141 -5.608 1.00 88.12 114 VAL A CA 1
ATOM 903 C C . VAL A 1 114 ? -8.252 -18.273 -5.121 1.00 88.12 114 VAL A C 1
ATOM 905 O O . VAL A 1 114 ? -7.879 -19.444 -5.148 1.00 88.12 114 VAL A O 1
ATOM 908 N N . LYS A 1 115 ? -9.464 -17.919 -4.690 1.00 87.69 115 LYS A N 1
ATOM 909 C CA . LYS A 1 115 ? -10.481 -18.857 -4.204 1.00 87.69 115 LYS A CA 1
ATOM 910 C C . LYS A 1 115 ? -11.804 -18.608 -4.924 1.00 87.69 115 LYS A C 1
ATOM 912 O O . LYS A 1 115 ? -12.041 -17.514 -5.437 1.00 87.69 115 LYS A O 1
ATOM 917 N N . LYS A 1 116 ? -12.674 -19.619 -4.958 1.00 87.88 116 LYS A N 1
ATOM 918 C CA . LYS A 1 116 ? -14.080 -19.442 -5.333 1.00 87.88 116 LYS A CA 1
ATOM 919 C C . LYS A 1 116 ? -14.792 -18.720 -4.187 1.00 87.88 116 LYS A C 1
ATOM 921 O O . LYS A 1 116 ? -14.930 -19.274 -3.100 1.00 87.88 116 LYS A O 1
ATOM 926 N N . LEU A 1 117 ? -15.208 -17.486 -4.432 1.00 86.38 117 LEU A N 1
ATOM 927 C CA . LEU A 1 117 ? -15.848 -16.595 -3.472 1.00 86.38 117 LEU A CA 1
ATOM 928 C C . LEU A 1 117 ? -17.316 -16.432 -3.843 1.00 86.38 117 LEU A C 1
ATOM 930 O O . LEU A 1 117 ? -17.643 -16.174 -5.002 1.00 86.38 117 LEU A O 1
ATOM 934 N N . HIS A 1 118 ? -18.193 -16.567 -2.856 1.00 84.31 118 HIS A N 1
ATOM 935 C CA . HIS A 1 118 ? -19.605 -16.239 -3.010 1.00 84.31 118 HIS A CA 1
ATOM 936 C C . HIS A 1 118 ? -19.800 -14.718 -2.949 1.00 84.31 118 HIS A C 1
ATOM 938 O O . HIS A 1 118 ? -19.172 -14.064 -2.113 1.00 84.31 118 HIS A O 1
ATOM 944 N N . GLN A 1 119 ? -20.639 -14.149 -3.811 1.00 75.00 119 GLN A N 1
ATOM 945 C CA . GLN A 1 119 ? -21.050 -12.748 -3.726 1.00 75.00 119 GLN A CA 1
ATOM 946 C C . GLN A 1 119 ? -22.477 -12.659 -3.190 1.00 75.00 119 GLN A C 1
ATOM 948 O O . GLN A 1 119 ? -23.403 -13.164 -3.814 1.00 75.00 119 GLN A O 1
ATOM 953 N N . GLU A 1 120 ? -22.635 -11.975 -2.060 1.00 67.69 120 GLU A N 1
ATOM 954 C CA . GLU A 1 120 ? -23.928 -11.768 -1.391 1.00 67.69 120 GLU A CA 1
ATOM 955 C C . GLU A 1 120 ? -24.709 -10.574 -1.969 1.00 67.69 120 GLU A C 1
ATOM 957 O O . GLU A 1 120 ? -25.839 -10.313 -1.569 1.00 67.69 120 GLU A O 1
ATOM 962 N N . SER A 1 121 ? -24.132 -9.825 -2.921 1.00 65.38 121 SER A N 1
ATOM 963 C CA . SER A 1 121 ? -24.815 -8.674 -3.514 1.00 65.38 121 SER A CA 1
ATOM 964 C C . SER A 1 121 ? -26.007 -9.133 -4.358 1.00 65.38 121 SER A C 1
ATOM 966 O O . SER A 1 121 ? -25.807 -9.773 -5.391 1.00 65.38 121 SER A O 1
ATOM 968 N N . GLY A 1 122 ? -27.222 -8.751 -3.959 1.00 57.12 122 GLY A N 1
ATOM 969 C CA . GLY A 1 122 ? -28.493 -9.072 -4.626 1.00 57.12 122 GLY A CA 1
ATOM 970 C C . GLY A 1 122 ? -28.733 -8.353 -5.959 1.00 57.12 122 GLY A C 1
ATOM 971 O O . GLY A 1 122 ? -29.833 -7.875 -6.211 1.00 57.12 122 GLY A O 1
ATOM 972 N N . ASN A 1 123 ? -27.712 -8.231 -6.808 1.00 60.62 123 ASN A N 1
ATOM 973 C CA . ASN A 1 123 ? -27.871 -7.731 -8.169 1.00 60.62 123 ASN A CA 1
ATOM 974 C C . ASN A 1 123 ? -27.929 -8.920 -9.136 1.00 60.62 123 ASN A C 1
ATOM 976 O O . ASN A 1 123 ? -26.947 -9.647 -9.274 1.00 60.62 123 ASN A O 1
ATOM 980 N N . ASN A 1 124 ? -29.060 -9.080 -9.827 1.00 60.31 124 ASN A N 1
ATOM 981 C CA . ASN A 1 124 ? -29.335 -10.207 -10.724 1.00 60.31 124 ASN A CA 1
ATOM 982 C C . ASN A 1 124 ? -28.357 -10.303 -11.916 1.00 60.31 124 ASN A C 1
ATOM 984 O O . ASN A 1 124 ? -28.249 -11.344 -12.554 1.00 60.31 124 ASN A O 1
ATOM 988 N N . SER A 1 125 ? -27.621 -9.226 -12.208 1.00 65.19 125 SER A N 1
ATOM 989 C CA . SER A 1 125 ? -26.645 -9.171 -13.304 1.00 65.19 125 SER A CA 1
ATOM 990 C C . SER A 1 125 ? -25.219 -9.567 -12.897 1.00 65.19 125 SER A C 1
ATOM 992 O O . SER A 1 125 ? -24.341 -9.633 -13.758 1.00 65.19 125 SER A O 1
ATOM 994 N N . LYS A 1 126 ? -24.941 -9.794 -11.603 1.00 67.62 126 LYS A N 1
ATOM 995 C CA . LYS A 1 126 ? -23.610 -10.209 -11.129 1.00 67.62 126 LYS A CA 1
ATOM 996 C C . LYS A 1 126 ? -23.562 -11.724 -10.913 1.00 67.62 126 LYS A C 1
ATOM 998 O O . LYS A 1 126 ? -24.498 -12.290 -10.354 1.00 67.62 126 LYS A O 1
ATOM 1003 N N . PRO A 1 127 ? -22.465 -12.401 -11.292 1.00 73.19 127 PRO A N 1
ATOM 1004 C CA . PRO A 1 127 ? -22.335 -13.829 -11.047 1.00 73.19 127 PRO A CA 1
ATOM 1005 C C . PRO A 1 127 ? -22.285 -14.111 -9.540 1.00 73.19 127 PRO A C 1
ATOM 1007 O O . PRO A 1 127 ? -21.483 -13.525 -8.811 1.00 73.19 127 PRO A O 1
ATOM 1010 N N . GLN A 1 128 ? -23.105 -15.065 -9.092 1.00 83.38 128 GLN A N 1
ATOM 1011 C CA . GLN A 1 128 ? -23.218 -15.491 -7.689 1.00 83.38 128 GLN A CA 1
ATOM 1012 C C . GLN A 1 128 ? -21.879 -15.966 -7.089 1.00 83.38 128 GLN A C 1
ATOM 1014 O O . GLN A 1 128 ? -21.662 -15.905 -5.876 1.00 83.38 128 GLN A O 1
ATOM 1019 N N . TYR A 1 129 ? -20.965 -16.445 -7.936 1.00 85.31 129 TYR A N 1
ATOM 1020 C CA . TYR A 1 129 ? -19.616 -16.835 -7.553 1.00 85.31 129 TYR A CA 1
ATOM 1021 C C . TYR A 1 129 ? -18.588 -16.216 -8.485 1.00 85.31 129 TYR A C 1
ATOM 1023 O O . TYR A 1 129 ? -18.762 -16.208 -9.702 1.00 85.31 129 TYR A O 1
ATOM 1031 N N . ILE A 1 130 ? -17.468 -15.791 -7.911 1.00 88.56 130 ILE A N 1
ATOM 1032 C CA . ILE A 1 130 ? -16.282 -15.386 -8.664 1.00 88.56 130 ILE A CA 1
ATOM 1033 C C . ILE A 1 130 ? -15.061 -16.143 -8.178 1.00 88.56 130 ILE A C 1
ATOM 1035 O O . ILE A 1 130 ? -14.955 -16.503 -7.010 1.00 88.56 130 ILE A O 1
ATOM 1039 N N . TRP A 1 131 ? -14.114 -16.355 -9.080 1.00 89.00 131 TRP A N 1
ATOM 1040 C CA . TRP A 1 131 ? -12.750 -16.674 -8.688 1.00 89.00 131 TRP A CA 1
ATOM 1041 C C . TRP A 1 131 ? -12.019 -15.361 -8.461 1.00 89.00 131 TRP A C 1
ATOM 1043 O O . TRP A 1 131 ? -12.022 -14.491 -9.331 1.00 89.00 131 TRP A O 1
ATOM 1053 N N . GLY A 1 132 ? -11.455 -15.177 -7.275 1.00 90.62 132 GLY A N 1
ATOM 1054 C CA . GLY A 1 132 ? -10.845 -13.905 -6.929 1.00 90.62 132 GLY A CA 1
ATOM 1055 C C . GLY A 1 132 ? -10.101 -13.904 -5.608 1.00 90.62 132 GLY A C 1
ATOM 1056 O O . GLY A 1 132 ? -9.934 -14.938 -4.959 1.00 90.62 132 GLY A O 1
ATOM 1057 N N . HIS A 1 133 ? -9.670 -12.709 -5.222 1.00 91.62 133 HIS A N 1
ATOM 1058 C CA . HIS A 1 133 ? -9.094 -12.425 -3.912 1.00 91.62 133 HIS A CA 1
ATOM 1059 C C . HIS A 1 133 ? -10.139 -11.769 -3.017 1.00 91.62 133 HIS A C 1
ATOM 1061 O O . HIS A 1 133 ? -10.867 -10.882 -3.462 1.00 91.62 133 HIS A O 1
ATOM 1067 N N . SER A 1 134 ? -10.186 -12.202 -1.760 1.00 90.94 134 SER A N 1
ATOM 1068 C CA . SER A 1 134 ? -10.989 -11.581 -0.706 1.00 90.94 134 SER A CA 1
ATOM 1069 C C . SER A 1 134 ? -10.049 -10.770 0.173 1.00 90.94 134 SER A C 1
ATOM 1071 O O . SER A 1 134 ? -9.185 -11.331 0.858 1.00 90.94 134 SER A O 1
ATOM 1073 N N . PHE A 1 135 ? -10.169 -9.452 0.085 1.00 92.12 135 PHE A N 1
ATOM 1074 C CA . PHE A 1 135 ? -9.417 -8.506 0.887 1.00 92.12 135 PHE A CA 1
ATOM 1075 C C . PHE A 1 135 ? -10.254 -8.054 2.069 1.00 92.12 135 PHE A C 1
ATOM 1077 O O . PHE A 1 135 ? -11.463 -7.892 1.945 1.00 92.12 135 PHE A O 1
ATOM 1084 N N . GLN A 1 136 ? -9.596 -7.763 3.180 1.00 93.44 136 GLN A N 1
ATOM 1085 C CA . GLN A 1 136 ? -10.153 -6.874 4.190 1.00 93.44 136 GLN A CA 1
ATOM 1086 C C . GLN A 1 136 ? -9.275 -5.638 4.295 1.00 93.44 136 GLN A C 1
ATOM 1088 O O . GLN A 1 136 ? -8.057 -5.705 4.086 1.00 93.44 136 GLN A O 1
ATOM 1093 N N . VAL A 1 137 ? -9.915 -4.506 4.555 1.00 94.94 137 VAL A N 1
ATOM 1094 C CA . VAL A 1 137 ? -9.291 -3.189 4.595 1.00 94.94 137 VAL A CA 1
ATOM 1095 C C . VAL A 1 137 ? -9.692 -2.501 5.885 1.00 94.94 137 VAL A C 1
ATOM 1097 O O . VAL A 1 137 ? -10.878 -2.391 6.167 1.00 94.94 137 VAL A O 1
ATOM 1100 N N . VAL A 1 138 ? -8.709 -2.002 6.631 1.00 96.75 138 VAL A N 1
ATOM 1101 C CA . VAL A 1 138 ? -8.928 -1.093 7.761 1.00 96.75 138 VAL A CA 1
ATOM 1102 C C . VAL A 1 138 ? -8.530 0.306 7.312 1.00 96.75 138 VAL A C 1
ATOM 1104 O O . VAL A 1 138 ? -7.442 0.497 6.757 1.00 96.75 138 VAL A O 1
ATOM 1107 N N . ALA A 1 139 ? -9.387 1.289 7.561 1.00 97.44 139 ALA A N 1
ATOM 1108 C CA . ALA A 1 139 ? -9.120 2.694 7.288 1.00 97.44 139 ALA A CA 1
ATOM 1109 C C . ALA A 1 139 ? -9.447 3.565 8.506 1.00 97.44 139 ALA A C 1
ATOM 1111 O O . ALA A 1 139 ? -10.365 3.277 9.271 1.00 97.44 139 ALA A O 1
ATOM 1112 N N . MET A 1 140 ? -8.693 4.650 8.673 1.00 97.25 140 MET A N 1
ATOM 1113 C CA . MET A 1 140 ? -8.966 5.677 9.677 1.00 97.25 140 MET A CA 1
ATOM 1114 C C . MET A 1 140 ? -9.848 6.753 9.058 1.00 97.25 140 MET A C 1
ATOM 1116 O O . MET A 1 140 ? -9.517 7.267 7.986 1.00 97.25 140 MET A O 1
ATOM 1120 N N . LEU A 1 141 ? -10.937 7.124 9.730 1.00 97.12 141 LEU A N 1
ATOM 1121 C CA . LEU A 1 141 ? -11.683 8.312 9.330 1.00 97.12 141 LEU A CA 1
ATOM 1122 C C . LEU A 1 141 ? -10.920 9.564 9.748 1.00 97.12 141 LEU A C 1
ATOM 1124 O O . LEU A 1 141 ? -10.399 9.651 10.861 1.00 97.12 141 LEU A O 1
ATOM 1128 N N . VAL A 1 142 ? -10.851 10.538 8.847 1.00 96.62 142 VAL A N 1
ATOM 1129 C CA . VAL A 1 142 ? -10.128 11.794 9.047 1.00 96.62 142 VAL A CA 1
ATOM 1130 C C . VAL A 1 142 ? -11.012 12.984 8.714 1.00 96.62 142 VAL A C 1
ATOM 1132 O O . VAL A 1 142 ? -11.852 12.924 7.813 1.00 96.62 142 VAL A O 1
ATOM 1135 N N . GLN A 1 143 ? -10.812 14.071 9.453 1.00 95.75 143 GLN A N 1
ATOM 1136 C CA . GLN A 1 143 ? -11.506 15.335 9.236 1.00 95.75 143 GLN A CA 1
ATOM 1137 C C . GLN A 1 143 ? -10.851 16.077 8.069 1.00 95.75 143 GLN A C 1
ATOM 1139 O O . GLN A 1 143 ? -9.650 16.353 8.091 1.00 95.75 143 GLN A O 1
ATOM 1144 N N . GLY A 1 144 ? -11.651 16.395 7.059 1.00 91.44 144 GLY A N 1
ATOM 1145 C CA . GLY A 1 144 ? -11.286 17.250 5.943 1.00 91.44 144 GLY A CA 1
ATOM 1146 C C . GLY A 1 144 ? -11.665 18.713 6.171 1.00 91.44 144 GLY A C 1
ATOM 1147 O O . GLY A 1 144 ? -12.109 19.122 7.245 1.00 91.44 144 GLY A O 1
ATOM 1148 N N . VAL A 1 145 ? -11.492 19.525 5.129 1.00 90.06 145 VAL A N 1
ATOM 1149 C CA . VAL A 1 145 ? -11.884 20.942 5.152 1.00 90.06 145 VAL A CA 1
ATOM 1150 C C . VAL A 1 145 ? -13.415 21.047 5.116 1.00 90.06 145 VAL A C 1
ATOM 1152 O O . VAL A 1 145 ? -14.084 20.193 4.530 1.00 90.06 145 VAL A O 1
ATOM 1155 N N . PHE A 1 146 ? -13.978 22.077 5.750 1.00 90.19 146 PHE A N 1
ATOM 1156 C CA . PHE A 1 146 ? -15.423 22.360 5.760 1.00 90.19 146 PHE A CA 1
ATOM 1157 C C . PHE A 1 146 ? -16.303 21.214 6.297 1.00 90.19 146 PHE A C 1
ATOM 1159 O O . PHE A 1 146 ? -17.427 21.028 5.845 1.00 90.19 146 PHE A O 1
ATOM 1166 N N . GLY A 1 147 ? -15.796 20.427 7.252 1.00 86.88 147 GLY A N 1
ATOM 1167 C CA . GLY A 1 147 ? -16.565 19.344 7.881 1.00 86.88 147 GLY A CA 1
ATOM 1168 C C . GLY A 1 147 ? -16.707 18.078 7.030 1.00 86.88 147 GLY A C 1
ATOM 1169 O O . GLY A 1 147 ? -17.425 17.162 7.424 1.00 86.88 147 GLY A O 1
ATOM 1170 N N . SER A 1 148 ? -16.015 17.997 5.889 1.00 93.94 148 SER A N 1
ATOM 1171 C CA . SER A 1 148 ? -15.928 16.757 5.110 1.00 93.94 148 SER A CA 1
ATOM 1172 C C . SER A 1 148 ? -15.213 15.651 5.895 1.00 93.94 148 SER A C 1
ATOM 1174 O O . SER A 1 148 ? -14.367 15.916 6.751 1.00 93.94 148 SER A O 1
ATOM 1176 N N . VAL A 1 149 ? -15.546 14.394 5.597 1.00 95.94 149 VAL A N 1
ATOM 1177 C CA . VAL A 1 149 ? -14.915 13.211 6.196 1.00 95.94 149 VAL A CA 1
ATOM 1178 C C . VAL A 1 149 ? -14.341 12.348 5.084 1.00 95.94 149 VAL A C 1
ATOM 1180 O O . VAL A 1 149 ? -15.015 12.074 4.093 1.00 95.94 149 VAL A O 1
ATOM 1183 N N . PHE A 1 150 ? -13.101 11.901 5.263 1.00 96.50 150 PHE A N 1
ATOM 1184 C CA . PHE A 1 150 ? -12.421 10.995 4.339 1.00 96.50 150 PHE A CA 1
ATOM 1185 C C . PHE A 1 150 ? -11.976 9.725 5.062 1.00 96.50 150 PHE A C 1
ATOM 1187 O O . PHE A 1 150 ? -11.716 9.747 6.263 1.00 96.50 150 PHE A O 1
ATOM 1194 N N . ALA A 1 151 ? -11.850 8.621 4.326 1.00 96.44 151 ALA A N 1
ATOM 1195 C CA . ALA A 1 151 ? -11.269 7.381 4.829 1.00 96.44 151 ALA A CA 1
ATOM 1196 C C . ALA A 1 151 ? -9.839 7.233 4.295 1.00 96.44 151 ALA A C 1
ATOM 1198 O O . ALA A 1 151 ? -9.632 7.164 3.084 1.00 96.44 151 ALA A O 1
ATOM 1199 N N . VAL A 1 152 ? -8.853 7.176 5.193 1.00 96.88 152 VAL A N 1
ATOM 1200 C CA . VAL A 1 152 ? -7.447 6.939 4.841 1.00 96.88 152 VAL A CA 1
ATOM 1201 C C . VAL A 1 152 ? -7.112 5.468 5.093 1.00 96.88 152 VAL A C 1
ATOM 1203 O O . VAL A 1 152 ? -7.114 5.043 6.253 1.00 96.88 152 VAL A O 1
ATOM 1206 N N . PRO A 1 153 ? -6.816 4.669 4.049 1.00 96.25 153 PRO A N 1
ATOM 1207 C CA . PRO A 1 153 ? -6.491 3.256 4.215 1.00 96.25 153 PRO A CA 1
ATOM 1208 C C . PRO A 1 153 ? -5.224 3.059 5.053 1.00 96.25 153 PRO A C 1
ATOM 1210 O O . PRO A 1 153 ? -4.162 3.600 4.742 1.00 96.25 153 PRO A O 1
ATOM 1213 N N . LEU A 1 154 ? -5.325 2.244 6.101 1.00 96.75 154 LEU A N 1
ATOM 1214 C CA . LEU A 1 154 ? -4.205 1.876 6.967 1.00 96.75 154 LEU A CA 1
ATOM 1215 C C . LEU A 1 154 ? -3.576 0.563 6.517 1.00 96.75 154 LEU A C 1
ATOM 1217 O O . LEU A 1 154 ? -2.358 0.448 6.397 1.00 96.75 154 LEU A O 1
ATOM 1221 N N . VAL A 1 155 ? -4.408 -0.438 6.239 1.00 96.06 155 VAL A N 1
ATOM 1222 C CA . VAL A 1 155 ? -3.934 -1.746 5.804 1.00 96.06 155 VAL A CA 1
ATOM 1223 C C . VAL A 1 155 ? -4.977 -2.426 4.931 1.00 96.06 155 VAL A C 1
ATOM 1225 O O . VAL A 1 155 ? -6.174 -2.314 5.172 1.00 96.06 155 VAL A O 1
ATOM 1228 N N . SER A 1 156 ? -4.504 -3.152 3.919 1.00 94.12 156 SER A N 1
ATOM 1229 C CA . SER A 1 156 ? -5.292 -4.120 3.161 1.00 94.12 156 SER A CA 1
ATOM 1230 C C . SER A 1 156 ? -4.530 -5.439 3.078 1.00 94.12 156 SER A C 1
ATOM 1232 O O . SER A 1 156 ? -3.307 -5.446 2.865 1.00 94.12 156 SER A O 1
ATOM 1234 N N . ARG A 1 157 ? -5.234 -6.556 3.279 1.00 92.69 157 ARG A N 1
ATOM 1235 C CA . ARG A 1 157 ? -4.670 -7.912 3.270 1.00 92.69 157 ARG A CA 1
ATOM 1236 C C . ARG A 1 157 ? -5.624 -8.901 2.625 1.00 92.69 157 ARG A C 1
ATOM 1238 O O . ARG A 1 157 ? -6.835 -8.771 2.758 1.00 92.69 157 ARG A O 1
ATOM 1245 N N . ILE A 1 158 ? -5.061 -9.909 1.961 1.00 90.81 158 ILE A N 1
ATOM 1246 C CA . ILE A 1 158 ? -5.817 -11.061 1.466 1.00 90.81 158 ILE A CA 1
ATOM 1247 C C . ILE A 1 158 ? -6.081 -11.986 2.656 1.00 90.81 158 ILE A C 1
ATOM 1249 O O . ILE A 1 158 ? -5.139 -12.543 3.218 1.00 90.81 158 ILE A O 1
ATOM 1253 N N . HIS A 1 159 ? -7.346 -12.153 3.038 1.00 88.31 159 HIS A N 1
ATOM 1254 C CA . HIS A 1 159 ? -7.732 -12.949 4.210 1.00 88.31 159 HIS A CA 1
ATOM 1255 C C . HIS A 1 159 ? -8.410 -14.279 3.867 1.00 88.31 159 HIS A C 1
ATOM 1257 O O . HIS A 1 159 ? -8.518 -15.156 4.730 1.00 88.31 159 HIS A O 1
ATOM 1263 N N . GLU A 1 160 ? -8.756 -14.493 2.596 1.00 85.81 160 GLU A N 1
ATOM 1264 C CA . GLU A 1 160 ? -9.147 -15.806 2.076 1.00 85.81 160 GLU A CA 1
ATOM 1265 C C . GLU A 1 160 ? -8.172 -16.321 1.024 1.00 85.81 160 GLU A C 1
ATOM 1267 O O . GLU A 1 160 ? -7.627 -15.558 0.236 1.00 85.81 160 GLU A O 1
ATOM 1272 N N . GLY A 1 161 ? -7.986 -17.642 0.986 1.00 81.94 161 GLY A N 1
ATOM 1273 C CA . GLY A 1 161 ? -7.147 -18.313 -0.011 1.00 81.94 161 GLY A CA 1
ATOM 1274 C C . GLY A 1 161 ? -5.663 -18.384 0.354 1.00 81.94 161 GLY A C 1
ATOM 1275 O O . GLY A 1 161 ? -4.942 -19.186 -0.231 1.00 81.94 161 GLY A O 1
ATOM 1276 N N . VAL A 1 162 ? -5.209 -17.624 1.354 1.00 83.25 162 VAL A N 1
ATOM 1277 C CA . VAL A 1 162 ? -3.872 -17.783 1.942 1.00 83.25 162 VAL A CA 1
ATOM 1278 C C . VAL A 1 162 ? -3.952 -18.755 3.120 1.00 83.25 162 VAL A C 1
ATOM 1280 O O . VAL A 1 162 ? -4.688 -18.508 4.076 1.00 83.25 162 VAL A O 1
ATOM 1283 N N . VAL A 1 163 ? -3.192 -19.850 3.054 1.00 77.31 163 VAL A N 1
ATOM 1284 C CA . VAL A 1 163 ? -3.061 -20.837 4.136 1.00 77.31 163 VAL A CA 1
ATOM 1285 C C . VAL A 1 163 ? -1.585 -20.945 4.494 1.00 77.31 163 VAL A C 1
ATOM 1287 O O . VAL A 1 163 ? -0.795 -21.478 3.722 1.00 77.31 163 VAL A O 1
ATOM 1290 N N . PHE A 1 164 ? -1.212 -20.415 5.657 1.00 77.06 164 PHE A N 1
ATOM 1291 C CA . PHE A 1 164 ? 0.156 -20.525 6.177 1.00 77.06 164 PHE A CA 1
ATOM 1292 C C . PHE A 1 164 ? 0.361 -21.801 6.998 1.00 77.06 164 PHE A C 1
ATOM 1294 O O . PHE A 1 164 ? 1.471 -22.315 7.090 1.00 77.06 164 PHE A O 1
ATOM 1301 N N . SER A 1 165 ? -0.712 -22.319 7.596 1.00 81.62 165 SER A N 1
ATOM 1302 C CA . SER A 1 165 ? -0.716 -23.559 8.363 1.00 81.62 165 SER A CA 1
ATOM 1303 C C . SER A 1 165 ? -2.114 -24.160 8.357 1.00 81.62 165 SER A C 1
ATOM 1305 O O . SER A 1 165 ? -3.096 -23.445 8.542 1.00 81.62 165 SER A O 1
ATOM 1307 N N . ASN A 1 166 ? -2.207 -25.485 8.238 1.00 81.94 166 ASN A N 1
ATOM 1308 C CA . ASN A 1 166 ? -3.477 -26.215 8.346 1.00 81.94 166 ASN A CA 1
ATOM 1309 C C . ASN A 1 166 ? -4.100 -26.123 9.753 1.00 81.94 166 ASN A C 1
ATOM 1311 O O . ASN A 1 166 ? -5.227 -26.561 9.960 1.00 81.94 166 ASN A O 1
ATOM 1315 N N . ARG A 1 167 ? -3.359 -25.583 10.731 1.00 84.56 167 ARG A N 1
ATOM 1316 C CA . ARG A 1 167 ? -3.830 -25.353 12.103 1.00 84.56 167 ARG A CA 1
ATOM 1317 C C . ARG A 1 167 ? -4.487 -23.984 12.294 1.00 84.56 167 ARG A C 1
ATOM 1319 O O . ARG A 1 167 ? -5.037 -23.749 13.365 1.00 84.56 167 ARG A O 1
ATOM 1326 N N . ASP A 1 168 ? -4.417 -23.089 11.307 1.00 83.62 168 ASP A N 1
ATOM 1327 C CA . ASP A 1 168 ? -5.041 -21.769 11.404 1.00 83.62 168 ASP A CA 1
ATOM 1328 C C . ASP A 1 168 ? -6.569 -21.908 11.328 1.00 83.62 168 ASP A C 1
ATOM 1330 O O . ASP A 1 168 ? -7.131 -22.201 10.272 1.00 83.62 168 ASP A O 1
ATOM 1334 N N . LYS A 1 169 ? -7.231 -21.737 12.476 1.00 87.25 169 LYS A N 1
ATOM 1335 C CA . LYS A 1 169 ? -8.692 -21.813 12.626 1.00 87.25 169 LYS A CA 1
ATOM 1336 C C . LYS A 1 169 ? -9.361 -20.438 12.649 1.00 87.25 169 LYS A C 1
ATOM 1338 O O . LYS A 1 169 ? -10.567 -20.372 12.867 1.00 87.25 169 LYS A O 1
ATOM 1343 N N . ARG A 1 170 ? -8.601 -19.356 12.443 1.00 88.94 170 ARG A N 1
ATOM 1344 C CA . ARG A 1 170 ? -9.138 -17.993 12.481 1.00 88.94 170 ARG A CA 1
ATOM 1345 C C . ARG A 1 170 ? -10.192 -17.797 11.400 1.00 88.94 170 ARG A C 1
ATOM 1347 O O . ARG A 1 170 ? -9.959 -18.057 10.214 1.00 88.94 170 ARG A O 1
ATOM 1354 N N . THR A 1 171 ? -11.342 -17.298 11.823 1.00 90.38 171 THR A N 1
ATOM 1355 C CA . THR A 1 171 ? -12.423 -16.840 10.959 1.00 90.38 171 THR A CA 1
ATOM 1356 C C . THR A 1 171 ? -12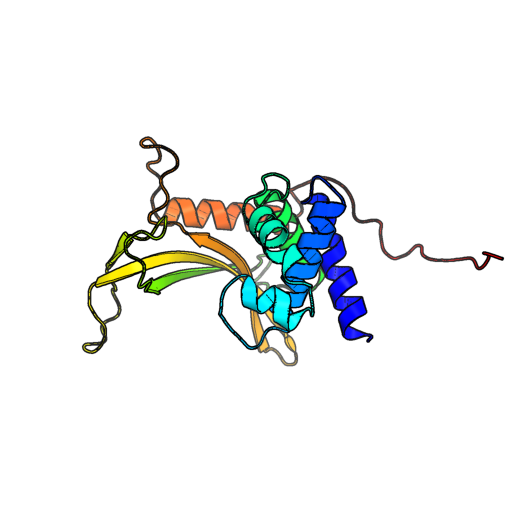.022 -15.563 10.218 1.00 90.38 171 THR A C 1
ATOM 1358 O O . THR A 1 171 ? -10.971 -14.964 10.459 1.00 90.38 171 THR A O 1
ATOM 1361 N N . LEU A 1 172 ? -12.869 -15.120 9.287 1.00 88.56 172 LEU A N 1
ATOM 1362 C CA . LEU A 1 172 ? -12.662 -13.832 8.624 1.00 88.56 172 LEU A CA 1
ATOM 1363 C C . LEU A 1 172 ? -12.742 -12.657 9.599 1.00 88.56 172 LEU A C 1
ATOM 1365 O O . LEU A 1 172 ? -12.042 -11.673 9.393 1.00 88.56 172 LEU A O 1
ATOM 1369 N N . ILE A 1 173 ? -13.566 -12.764 10.642 1.00 90.00 173 ILE A N 1
ATOM 1370 C CA . ILE A 1 173 ? -13.688 -11.731 11.671 1.00 90.00 173 ILE A CA 1
ATOM 1371 C C . ILE A 1 173 ? -12.420 -11.701 12.524 1.00 90.00 173 ILE A C 1
ATOM 1373 O O . ILE A 1 173 ? -11.887 -10.624 12.748 1.00 90.00 173 ILE A O 1
ATOM 1377 N N . ASP A 1 174 ? -11.866 -12.856 12.899 1.00 91.94 174 ASP A N 1
ATOM 1378 C CA . ASP A 1 174 ? -10.625 -12.908 13.688 1.00 91.94 174 ASP A CA 1
ATOM 1379 C C . ASP A 1 174 ? -9.462 -12.230 12.946 1.00 91.94 174 ASP A C 1
ATOM 1381 O O . ASP A 1 174 ? -8.777 -11.373 13.491 1.00 91.94 174 ASP A O 1
ATOM 1385 N N . LYS A 1 175 ? -9.291 -12.520 11.648 1.00 91.44 175 LYS A N 1
ATOM 1386 C CA . LYS A 1 175 ? -8.251 -11.873 10.821 1.00 91.44 175 LYS A CA 1
ATOM 1387 C C . LYS A 1 175 ? -8.467 -10.361 10.674 1.00 91.44 175 LYS A C 1
ATOM 1389 O O . LYS A 1 175 ? -7.507 -9.593 10.542 1.00 91.44 175 LYS A O 1
ATOM 1394 N N . MET A 1 176 ? -9.729 -9.937 10.663 1.00 91.50 176 MET A N 1
ATOM 1395 C CA . MET A 1 176 ? -10.122 -8.532 10.623 1.00 91.50 176 MET A CA 1
ATOM 1396 C C . MET A 1 176 ? -9.768 -7.820 11.930 1.00 91.50 176 MET A C 1
ATOM 1398 O O . MET A 1 176 ? -9.206 -6.723 11.897 1.00 91.50 176 MET A O 1
ATOM 1402 N N . LEU A 1 177 ? -10.073 -8.456 13.063 1.00 92.56 177 LEU A N 1
ATOM 1403 C CA . LEU A 1 177 ? -9.750 -7.972 14.400 1.00 92.56 177 LEU A CA 1
ATOM 1404 C C . LEU A 1 177 ? -8.237 -7.865 14.575 1.00 92.56 177 LEU A C 1
ATOM 1406 O O . LEU A 1 177 ? -7.775 -6.777 14.895 1.00 92.56 177 LEU A O 1
ATOM 1410 N N . ASP A 1 178 ? -7.467 -8.892 14.201 1.00 92.62 178 ASP A N 1
ATOM 1411 C CA . ASP A 1 178 ? -5.995 -8.862 14.230 1.00 92.62 178 ASP A CA 1
ATOM 1412 C C . ASP A 1 178 ? -5.435 -7.633 13.481 1.00 92.62 178 ASP A C 1
ATOM 1414 O O . ASP A 1 178 ? -4.549 -6.919 13.958 1.00 92.62 178 ASP A O 1
ATOM 1418 N N . SER A 1 179 ? -5.973 -7.345 12.290 1.00 92.81 179 SER A N 1
ATOM 1419 C CA . SER A 1 179 ? -5.551 -6.187 11.486 1.00 92.81 179 SER A CA 1
ATOM 1420 C C . SER A 1 179 ? -5.963 -4.853 12.111 1.00 92.81 179 SER A C 1
ATOM 1422 O O . SER A 1 179 ? -5.238 -3.860 11.997 1.00 92.81 179 SER A O 1
ATOM 1424 N N . THR A 1 180 ? -7.126 -4.822 12.759 1.00 93.44 180 THR A N 1
ATOM 1425 C CA . THR A 1 180 ? -7.667 -3.636 13.430 1.00 93.44 180 THR A CA 1
ATOM 1426 C C . THR A 1 180 ? -6.880 -3.329 14.698 1.00 93.44 180 THR A C 1
ATOM 1428 O O . THR A 1 180 ? -6.482 -2.183 14.893 1.00 93.44 180 THR A O 1
ATOM 1431 N N . GLU A 1 181 ? -6.579 -4.342 15.509 1.00 92.75 181 GLU A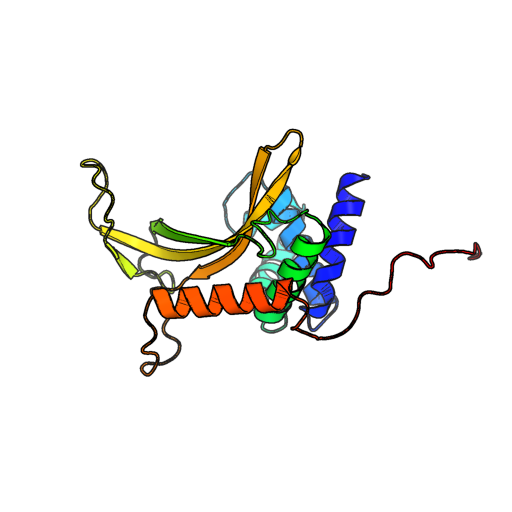 N 1
ATOM 1432 C CA . GLU A 1 181 ? -5.743 -4.242 16.706 1.00 92.75 181 GLU A CA 1
ATOM 1433 C C . GLU A 1 181 ? -4.332 -3.772 16.358 1.00 92.75 181 GLU A C 1
ATOM 1435 O O . GLU A 1 181 ? -3.846 -2.812 16.954 1.00 92.75 181 GLU A O 1
ATOM 1440 N N . PHE A 1 182 ? -3.713 -4.350 15.321 1.00 92.38 182 PHE A N 1
ATOM 1441 C CA . PHE A 1 182 ? -2.412 -3.892 14.831 1.00 92.38 182 PHE A CA 1
ATOM 1442 C C . PHE A 1 182 ? -2.422 -2.392 14.495 1.00 92.38 182 PHE A C 1
ATOM 1444 O O . PHE A 1 182 ? -1.522 -1.642 14.886 1.00 92.38 182 PHE A O 1
ATOM 1451 N N . CYS A 1 183 ? -3.456 -1.933 13.781 1.00 93.44 183 CYS A N 1
ATOM 1452 C CA . CYS A 1 183 ? -3.609 -0.520 13.447 1.00 93.44 183 CYS A CA 1
ATOM 1453 C C . CYS A 1 183 ? -3.846 0.330 14.699 1.00 93.44 183 CYS A C 1
ATOM 1455 O O . CYS A 1 183 ? -3.206 1.367 14.860 1.00 93.44 183 CYS A O 1
ATOM 1457 N N . HIS A 1 184 ? -4.715 -0.117 15.605 1.00 91.12 184 HIS A N 1
ATOM 1458 C CA . HIS A 1 184 ? -5.021 0.577 16.849 1.00 91.12 184 HIS A CA 1
ATOM 1459 C C . HIS A 1 184 ? -3.766 0.786 17.708 1.00 91.12 184 HIS A C 1
ATOM 1461 O O . HIS A 1 184 ? -3.487 1.919 18.099 1.00 91.12 184 HIS A O 1
ATOM 1467 N N . SER A 1 185 ? -2.952 -0.255 17.921 1.00 87.75 185 SER A N 1
ATOM 1468 C CA . SER A 1 185 ? -1.680 -0.156 18.656 1.00 87.75 185 SER A CA 1
ATOM 1469 C C . SER A 1 185 ? -0.688 0.816 18.007 1.00 87.75 185 SER A C 1
ATOM 1471 O O . SER A 1 185 ? 0.085 1.486 18.697 1.00 87.75 185 SER A O 1
ATOM 1473 N N . GLY A 1 186 ? -0.695 0.906 16.674 1.00 84.81 186 GLY A N 1
ATOM 1474 C CA . GLY A 1 186 ? 0.110 1.874 15.930 1.00 84.81 186 GLY A CA 1
ATOM 1475 C C . GLY A 1 186 ? -0.367 3.319 16.106 1.00 84.81 186 GLY A C 1
ATOM 1476 O O . GLY A 1 186 ? 0.463 4.224 16.194 1.00 84.81 186 GLY A O 1
ATOM 1477 N N . LEU A 1 187 ? -1.684 3.537 16.184 1.00 87.25 187 LEU A N 1
ATOM 1478 C CA . LEU A 1 187 ? -2.304 4.858 16.345 1.00 87.25 187 LEU A CA 1
ATOM 1479 C C . LEU A 1 187 ? -2.241 5.389 17.783 1.00 87.25 187 LEU A C 1
ATOM 1481 O O . LEU A 1 187 ? -2.136 6.601 17.968 1.00 87.25 187 LEU A O 1
ATOM 1485 N N . SER A 1 188 ? -2.297 4.506 18.783 1.00 79.06 188 SER A N 1
ATOM 1486 C CA . SER A 1 188 ? -2.205 4.856 20.208 1.00 79.06 188 SER A CA 1
ATOM 1487 C C . SER A 1 188 ? -0.773 5.129 20.682 1.00 79.06 188 SER A C 1
ATOM 1489 O O . SER A 1 188 ? -0.573 5.580 21.805 1.00 79.06 188 SER A O 1
ATOM 1491 N N . GLY A 1 189 ? 0.233 4.877 19.835 1.00 66.00 189 GLY A N 1
ATOM 1492 C CA . GLY A 1 189 ? 1.647 5.075 20.169 1.00 66.00 189 GLY A CA 1
ATOM 1493 C C . GLY A 1 189 ? 2.265 3.953 21.013 1.00 66.00 189 GLY A C 1
ATOM 1494 O O . GLY A 1 189 ? 3.427 4.059 21.395 1.00 66.00 189 GLY A O 1
ATOM 1495 N N . ILE A 1 190 ? 1.531 2.864 21.263 1.00 53.59 190 ILE A N 1
ATOM 1496 C CA . ILE A 1 190 ? 1.963 1.745 22.120 1.00 53.59 190 ILE A CA 1
ATOM 1497 C C . ILE A 1 190 ? 2.969 0.823 21.395 1.00 53.59 190 ILE A C 1
ATOM 1499 O O . ILE A 1 190 ? 3.742 0.111 22.032 1.00 53.59 190 ILE A O 1
ATOM 1503 N N . TYR A 1 191 ? 3.058 0.878 20.060 1.00 38.88 191 TYR A N 1
ATOM 1504 C CA . TYR A 1 191 ? 4.059 0.124 19.295 1.00 38.88 191 TYR A CA 1
ATOM 1505 C C . TYR A 1 191 ? 5.380 0.908 19.141 1.00 38.88 191 TYR A C 1
ATOM 1507 O O . TYR A 1 191 ? 5.482 1.800 18.294 1.00 38.88 191 TYR A O 1
ATOM 1515 N N . ASN A 1 192 ? 6.425 0.572 19.907 1.00 39.00 192 ASN A N 1
ATOM 1516 C CA . ASN A 1 192 ? 7.754 1.193 19.796 1.00 39.00 192 ASN A CA 1
ATOM 1517 C C . ASN A 1 192 ? 8.739 0.309 19.005 1.00 39.00 192 ASN A C 1
ATOM 1519 O O . ASN A 1 192 ? 9.127 -0.758 19.478 1.00 39.00 192 ASN A O 1
ATOM 1523 N N . PRO A 1 193 ? 9.212 0.781 17.838 1.00 41.09 193 PRO A N 1
ATOM 1524 C CA . PRO A 1 193 ? 10.623 0.604 17.534 1.00 41.09 193 PRO A CA 1
ATOM 1525 C C . PRO A 1 193 ? 11.199 1.924 17.007 1.00 41.09 193 PRO A C 1
ATOM 1527 O O . PRO A 1 193 ? 11.195 2.164 15.808 1.00 41.09 193 PRO A O 1
ATOM 1530 N N . LEU A 1 194 ? 11.623 2.782 17.935 1.00 38.59 194 LEU A N 1
ATOM 1531 C CA . LEU A 1 194 ? 12.644 3.830 17.821 1.00 38.59 194 LEU A CA 1
ATOM 1532 C C . LEU A 1 194 ? 12.592 4.796 16.607 1.00 38.59 194 LEU A C 1
ATOM 1534 O O . LEU A 1 194 ? 12.812 4.420 15.461 1.00 38.59 194 LEU A O 1
ATOM 1538 N N . ILE A 1 195 ? 12.514 6.091 16.957 1.00 40.25 195 ILE A N 1
ATOM 1539 C CA . ILE A 1 195 ? 12.989 7.285 16.224 1.00 40.25 195 ILE A CA 1
ATOM 1540 C C . ILE A 1 195 ? 11.975 7.980 15.294 1.00 40.25 195 ILE A C 1
ATOM 1542 O O . ILE A 1 195 ? 11.779 7.612 14.140 1.00 40.25 195 ILE A O 1
ATOM 1546 N N . PHE A 1 196 ? 11.479 9.124 15.770 1.00 34.66 196 PHE A N 1
ATOM 1547 C CA . PHE A 1 196 ? 11.477 10.366 14.993 1.00 34.66 196 PHE A CA 1
ATOM 1548 C C . PHE A 1 196 ? 12.299 11.389 15.789 1.00 34.66 196 PHE A C 1
ATOM 1550 O O . PHE A 1 196 ? 11.996 11.577 16.968 1.00 34.66 196 PHE A O 1
ATOM 1557 N N . PRO A 1 197 ? 13.325 12.042 15.217 1.00 32.00 197 PRO A N 1
ATOM 1558 C CA . PRO A 1 197 ? 13.836 13.264 15.805 1.00 32.00 197 PRO A CA 1
ATOM 1559 C C . PRO A 1 197 ? 12.794 14.359 15.572 1.00 32.00 197 PRO A C 1
ATOM 1561 O O . PRO A 1 197 ? 12.302 14.547 14.457 1.00 32.00 197 PRO A O 1
ATOM 1564 N N . ASP A 1 198 ? 12.451 15.039 16.656 1.00 32.19 198 ASP A N 1
ATOM 1565 C CA . ASP A 1 198 ? 11.570 16.194 16.702 1.00 32.19 198 ASP A CA 1
ATOM 1566 C C . ASP A 1 198 ? 12.034 17.254 15.688 1.00 32.19 198 ASP A C 1
ATOM 1568 O O . ASP A 1 198 ? 13.165 17.744 15.734 1.00 32.19 198 ASP A O 1
ATOM 1572 N N . SER A 1 199 ? 11.176 17.611 14.733 1.00 30.06 199 SER A N 1
ATOM 1573 C CA . SER A 1 199 ? 11.481 18.567 13.662 1.00 30.06 199 SER A CA 1
ATOM 1574 C C . SER A 1 199 ? 11.468 20.029 14.140 1.00 30.06 199 SER A C 1
ATOM 1576 O O . SER A 1 199 ? 11.092 20.925 13.387 1.00 30.06 199 SER A O 1
ATOM 1578 N N . ARG A 1 200 ? 11.883 20.291 15.387 1.00 30.48 200 ARG A N 1
ATOM 1579 C CA . ARG A 1 200 ? 12.009 21.633 15.986 1.00 30.48 200 ARG A CA 1
ATOM 1580 C C . ARG A 1 200 ? 13.426 21.987 16.459 1.00 30.48 200 ARG A C 1
ATOM 1582 O O . ARG A 1 200 ? 13.580 22.880 17.284 1.00 30.48 200 ARG A O 1
ATOM 1589 N N . GLN A 1 201 ? 14.466 21.346 15.920 1.00 30.19 201 GLN A N 1
ATOM 1590 C CA . GLN A 1 201 ? 15.868 21.743 16.152 1.00 30.19 201 GLN A CA 1
ATOM 1591 C C . GLN A 1 201 ? 16.730 21.753 14.876 1.00 30.19 201 GLN A C 1
ATOM 1593 O O . GLN A 1 201 ? 17.874 21.317 14.881 1.00 30.19 201 GLN A O 1
ATOM 1598 N N . ALA A 1 202 ? 16.214 22.282 13.764 1.00 31.12 202 ALA A N 1
ATOM 1599 C CA . ALA A 1 202 ? 17.063 22.673 12.633 1.00 31.12 202 ALA A CA 1
ATOM 1600 C C . ALA A 1 202 ? 17.327 24.186 12.688 1.00 31.12 202 ALA A C 1
ATOM 1602 O O . ALA A 1 202 ? 16.816 24.954 11.876 1.00 31.12 202 ALA A O 1
ATOM 1603 N N . GLY A 1 203 ? 18.085 24.609 13.700 1.00 26.33 203 GLY A N 1
ATOM 1604 C CA . GLY A 1 203 ? 18.758 25.902 13.718 1.00 26.33 203 GLY A CA 1
ATOM 1605 C C . GLY A 1 203 ? 20.241 25.693 13.422 1.00 26.33 203 GLY A C 1
ATOM 1606 O O . GLY A 1 203 ? 20.856 24.881 14.101 1.00 26.33 203 GLY A O 1
ATOM 1607 N N . MET A 1 204 ? 20.773 26.464 12.459 1.00 25.39 204 MET A N 1
ATOM 1608 C CA . MET A 1 204 ? 22.209 26.684 12.178 1.00 25.39 204 MET A CA 1
ATOM 1609 C C . MET A 1 204 ? 22.986 25.449 11.649 1.00 25.39 204 MET A C 1
ATOM 1611 O O . MET A 1 204 ? 22.762 24.333 12.081 1.00 25.39 204 MET A O 1
ATOM 1615 N N . THR A 1 205 ? 23.898 25.511 10.676 1.00 27.19 205 THR A N 1
ATOM 1616 C CA . THR A 1 205 ? 24.673 26.594 10.054 1.00 27.19 205 THR A CA 1
ATOM 1617 C C . THR A 1 205 ? 25.150 26.154 8.661 1.00 27.19 205 THR A C 1
ATOM 1619 O O . THR A 1 205 ? 25.361 24.977 8.376 1.00 27.19 205 THR A O 1
ATOM 1622 N N . THR A 1 206 ? 25.349 27.144 7.799 1.00 34.12 206 THR A N 1
ATOM 1623 C CA . THR A 1 206 ? 26.178 27.123 6.588 1.00 34.12 206 THR A CA 1
ATOM 1624 C C . THR A 1 206 ? 27.610 26.655 6.868 1.00 34.12 206 THR A C 1
ATOM 1626 O O . THR A 1 206 ? 28.231 27.216 7.767 1.00 34.12 206 THR A O 1
ATOM 1629 N N . ALA A 1 207 ? 28.137 25.718 6.070 1.00 26.17 207 ALA A N 1
ATOM 1630 C CA . ALA A 1 207 ? 29.525 25.671 5.574 1.00 26.17 207 ALA A CA 1
ATOM 1631 C C . ALA A 1 207 ? 29.819 24.295 4.953 1.00 26.17 207 ALA A C 1
ATOM 1633 O O . ALA A 1 207 ? 30.047 23.335 5.678 1.00 26.17 207 ALA A O 1
ATOM 1634 N N . TRP A 1 208 ? 29.857 24.217 3.624 1.00 30.58 208 TRP A N 1
ATOM 1635 C CA . TRP A 1 208 ? 30.784 23.332 2.918 1.00 30.58 208 TRP A CA 1
ATOM 1636 C C . TRP A 1 208 ? 31.297 24.114 1.711 1.00 30.58 208 TRP A C 1
ATOM 1638 O O . TRP A 1 208 ? 30.524 24.500 0.834 1.00 30.58 208 TRP A O 1
ATOM 1648 N N . SER A 1 209 ? 32.582 24.439 1.809 1.00 33.47 209 SER A N 1
ATOM 1649 C CA . SER A 1 209 ? 33.507 24.843 0.749 1.00 33.47 209 SER A CA 1
ATOM 1650 C C . SER A 1 209 ? 33.494 23.887 -0.435 1.00 33.47 209 SER A C 1
ATOM 1652 O O . SER A 1 209 ? 33.389 22.668 -0.163 1.00 33.47 209 SER A O 1
#

Sequence (209 aa):
MALWMQWYNCVKVLRPACSRSATFMWLVLSLVGMSIRTESLGVTSFLRAVGLKESCYPRFLHFFHTPALKLESLTGCWVKLVRVLFKPLMVAEHIILVVDGLKVAKEGRKMPAVKKLHQESGNNSKPQYIWGHSFQVVAMLVQGVFGSVFAVPLVSRIHEGVVFSNRDKRTLIDKMLDSTEFCHSGLSGIYNPLIFPDSRQAGMTTAWS